Protein AF-A0A7C5P1C6-F1 (afdb_monomer)

Nearest PDB structures (foldseek):
  2nsm-assembly1_A  TM=8.535E-01  e=5.709E-07  Homo sapiens
  8r51-assembly1_A  TM=4.792E-01  e=1.692E-05  Mus musculus
  8fia-assembly1_A-2  TM=3.858E-01  e=2.296E-06  Drosophila melanogaster
  8r50-assembly1_A  TM=4.109E-01  e=9.236E-06  Mus musculus
  4iyk-assembly1_A  TM=4.436E-01  e=2.737E-04  Bacteroides uniformis ATCC 8492

Solvent-accessible surface area (backbone atoms only — not comparable to full-atom values): 12647 Å² total; per-residue (Å²): 108,40,83,37,82,93,72,78,40,79,42,84,71,86,58,70,78,64,49,51,61,53,51,52,51,42,51,51,52,27,53,50,51,33,42,78,71,70,49,87,76,53,74,67,56,53,50,51,42,35,35,67,43,12,76,21,41,95,63,54,47,96,90,54,42,32,45,62,66,36,48,52,42,49,41,68,73,30,30,37,40,35,37,38,31,21,35,60,82,83,61,48,53,36,55,66,23,42,35,29,51,70,90,47,80,45,57,18,39,91,70,3,39,36,77,46,79,44,78,75,67,44,78,45,49,35,39,38,40,38,93,66,35,50,65,48,76,48,77,47,80,47,53,85,91,47,74,42,80,43,78,49,61,30,47,60,53,42,100,49,57,48,79,49,71,38,56,80,84,58,87,63,47,36,37,42,36,41,40,66,30,105,82,52,85,75,56,69,47,80,48,75,43,59,47,96,87,66,46,84,39,37,76,47,75,39,62,61,58,53,49,76,41,67,67,46,32,82,84,72,46,112

Structure (mmCIF, N/CA/C/O backbone):
data_AF-A0A7C5P1C6-F1
#
_entry.id   AF-A0A7C5P1C6-F1
#
loop_
_atom_site.group_PDB
_atom_site.id
_atom_site.type_symbol
_atom_site.label_atom_id
_atom_site.label_alt_id
_atom_site.label_comp_id
_atom_site.label_asym_id
_atom_site.label_entity_id
_atom_site.label_seq_id
_atom_site.pdbx_PDB_ins_code
_atom_site.Cartn_x
_atom_site.Cartn_y
_atom_site.Cartn_z
_atom_site.occupancy
_atom_site.B_iso_or_equiv
_atom_site.auth_seq_id
_atom_site.auth_comp_id
_atom_site.auth_asym_id
_atom_site.auth_atom_id
_atom_site.pdbx_PDB_model_num
ATOM 1 N N . MET A 1 1 ? -20.985 -11.688 3.455 1.00 74.25 1 MET A N 1
ATOM 2 C CA . MET A 1 1 ? -21.637 -12.993 3.694 1.00 74.25 1 MET A CA 1
ATOM 3 C C . MET A 1 1 ? -23.032 -12.739 4.236 1.00 74.25 1 MET A C 1
ATOM 5 O O . MET A 1 1 ? -23.164 -11.880 5.099 1.00 74.25 1 MET A O 1
ATOM 9 N N . VAL A 1 2 ? -24.047 -13.432 3.725 1.00 80.19 2 VAL A N 1
ATOM 10 C CA . VAL A 1 2 ? -25.454 -13.295 4.144 1.00 80.19 2 VAL A CA 1
ATOM 11 C C . VAL A 1 2 ? -25.985 -14.661 4.526 1.00 80.19 2 VAL A C 1
ATOM 13 O O . VAL A 1 2 ? -25.750 -15.632 3.810 1.00 80.19 2 VAL A O 1
ATOM 16 N N . TRP A 1 3 ? -26.715 -14.731 5.632 1.00 82.69 3 TRP A N 1
ATOM 17 C CA . TRP A 1 3 ? -27.455 -15.931 5.987 1.00 82.69 3 TRP A CA 1
ATOM 18 C C . TRP A 1 3 ? -28.654 -16.126 5.056 1.00 82.69 3 TRP A C 1
ATOM 20 O O . TRP A 1 3 ? -29.495 -15.236 4.935 1.00 82.69 3 TRP A O 1
ATOM 30 N N . GLN A 1 4 ? -28.742 -17.290 4.418 1.00 85.81 4 GLN A N 1
ATOM 31 C CA . GLN A 1 4 ? -29.871 -17.699 3.592 1.00 85.81 4 GLN A CA 1
ATOM 32 C C . GLN A 1 4 ? -30.726 -18.691 4.396 1.00 85.81 4 GLN A C 1
ATOM 34 O O . GLN A 1 4 ? -30.424 -19.886 4.422 1.00 85.81 4 GLN A O 1
ATOM 39 N N . PRO A 1 5 ? -31.793 -18.225 5.074 1.00 81.00 5 PRO A N 1
ATOM 40 C CA . PRO A 1 5 ? -32.533 -19.048 6.032 1.00 81.00 5 PRO A CA 1
ATOM 41 C C . PRO A 1 5 ? -33.254 -20.230 5.380 1.00 81.00 5 PRO A C 1
ATOM 43 O O . PRO A 1 5 ? -33.407 -21.271 6.007 1.00 81.00 5 PRO A O 1
ATOM 46 N N . PHE A 1 6 ? -33.657 -20.098 4.115 1.00 87.00 6 PHE A N 1
ATOM 47 C CA . PHE A 1 6 ? -34.388 -21.141 3.390 1.00 87.00 6 PHE A CA 1
ATOM 48 C C . PHE A 1 6 ? -33.505 -22.305 2.928 1.00 87.00 6 PHE A C 1
ATOM 50 O O . PHE A 1 6 ? -34.009 -23.390 2.662 1.00 87.00 6 PHE A O 1
ATOM 57 N N . THR A 1 7 ? -32.195 -22.084 2.837 1.00 89.38 7 THR A N 1
ATOM 58 C CA . THR A 1 7 ? -31.206 -23.081 2.403 1.00 89.38 7 THR A CA 1
ATOM 59 C C . THR A 1 7 ? -30.208 -23.426 3.506 1.00 89.38 7 THR A C 1
ATOM 61 O O . THR A 1 7 ? -29.305 -24.227 3.280 1.00 89.38 7 THR A O 1
ATOM 64 N N . ASN A 1 8 ? -30.367 -22.838 4.699 1.00 90.12 8 ASN A N 1
ATOM 65 C CA . ASN A 1 8 ? -29.466 -22.985 5.840 1.00 90.12 8 ASN A CA 1
ATOM 66 C C . ASN A 1 8 ? -27.985 -22.781 5.449 1.00 90.12 8 ASN A C 1
ATOM 68 O O . ASN A 1 8 ? -27.099 -23.505 5.909 1.00 90.12 8 ASN A O 1
ATOM 72 N N . SER A 1 9 ? -27.725 -21.823 4.553 1.00 90.62 9 SER A N 1
ATOM 73 C CA . SER A 1 9 ? -26.417 -21.603 3.928 1.00 90.62 9 SER A CA 1
ATOM 74 C C . SER A 1 9 ? -25.943 -20.162 4.064 1.00 90.62 9 SER A C 1
ATOM 76 O O . SER A 1 9 ? -26.716 -19.231 4.291 1.00 90.62 9 SER A O 1
ATOM 78 N N . VAL A 1 10 ? -24.637 -19.972 3.904 1.00 89.44 10 VAL A N 1
ATOM 79 C CA . VAL A 1 10 ? -24.021 -18.649 3.835 1.00 89.44 10 VAL A CA 1
ATOM 80 C C . VAL A 1 10 ? -23.748 -18.313 2.373 1.00 89.44 10 VAL A C 1
ATOM 82 O O . VAL A 1 10 ? -23.027 -19.037 1.692 1.00 89.44 10 VAL A O 1
ATOM 85 N N . GLY A 1 11 ? -24.326 -17.212 1.898 1.00 84.75 11 GLY A N 1
ATOM 86 C CA . GLY A 1 11 ? -24.111 -16.685 0.553 1.00 84.75 11 GLY A CA 1
ATOM 87 C C . GLY A 1 11 ? -23.121 -15.520 0.524 1.00 84.75 11 GLY A C 1
ATOM 88 O O . GLY A 1 11 ? -22.905 -14.830 1.528 1.00 84.75 11 GLY A O 1
ATOM 89 N N . PHE A 1 12 ? -22.546 -15.259 -0.649 1.00 87.12 12 PHE A N 1
ATOM 90 C CA . PHE A 1 12 ? -21.802 -14.032 -0.928 1.00 87.12 12 PHE A CA 1
ATOM 91 C C . PHE A 1 12 ? -22.743 -12.975 -1.509 1.00 87.12 12 PHE A C 1
ATOM 93 O O . PHE A 1 12 ? -23.642 -13.289 -2.280 1.00 87.12 12 PHE A O 1
ATOM 100 N N . SER A 1 13 ? -22.550 -11.730 -1.087 1.00 85.50 13 SER A N 1
ATOM 101 C CA . SER A 1 13 ? -23.293 -10.561 -1.553 1.00 85.50 13 SER A CA 1
ATOM 102 C C . SER A 1 13 ? -22.397 -9.343 -1.381 1.00 85.50 13 SER A C 1
ATOM 104 O O . SER A 1 13 ? -21.530 -9.330 -0.498 1.00 85.50 13 SER A O 1
ATOM 106 N N . ASP A 1 14 ? -22.634 -8.336 -2.202 1.00 85.88 14 ASP A N 1
ATOM 107 C CA . ASP A 1 14 ? -21.928 -7.064 -2.240 1.00 85.88 14 ASP A CA 1
ATOM 108 C C . ASP A 1 14 ? -22.894 -5.885 -2.016 1.00 85.88 14 ASP A C 1
ATOM 110 O O . ASP A 1 14 ? -24.112 -6.021 -2.127 1.00 85.88 14 ASP A O 1
ATOM 114 N N . GLY A 1 15 ? -22.351 -4.740 -1.595 1.00 85.81 15 GLY A N 1
ATOM 115 C CA . GLY A 1 15 ? -23.112 -3.521 -1.302 1.00 85.81 15 GLY A CA 1
ATOM 116 C C . GLY A 1 15 ? -22.593 -2.758 -0.080 1.00 85.81 15 GLY A C 1
ATOM 117 O O . GLY A 1 15 ? -21.973 -3.325 0.820 1.00 85.81 15 GLY A O 1
ATOM 118 N N . THR A 1 16 ? -22.880 -1.457 -0.007 1.00 85.56 16 THR A N 1
ATOM 119 C CA . THR A 1 16 ? -22.446 -0.581 1.103 1.00 85.56 16 THR A CA 1
ATOM 120 C C . THR A 1 16 ? -23.041 -0.990 2.455 1.00 85.56 16 THR A C 1
ATOM 122 O O . THR A 1 16 ? -22.416 -0.790 3.500 1.00 85.56 16 THR A O 1
ATOM 125 N N . SER A 1 17 ? -24.199 -1.658 2.448 1.00 89.75 17 SER A N 1
ATOM 126 C CA . SER A 1 17 ? -24.812 -2.280 3.627 1.00 89.75 17 SER A CA 1
ATOM 127 C C . SER A 1 17 ? -23.939 -3.362 4.270 1.00 89.75 17 SER A C 1
ATOM 129 O O . SER A 1 17 ? -24.111 -3.625 5.455 1.00 89.75 17 SER A O 1
ATOM 131 N N . PHE A 1 18 ? -22.986 -3.955 3.539 1.00 88.75 18 PHE A N 1
ATOM 132 C CA . PHE A 1 18 ? -21.996 -4.888 4.094 1.00 88.75 18 PHE A CA 1
ATOM 133 C C . PHE A 1 18 ? -20.782 -4.177 4.686 1.00 88.75 18 PHE A C 1
ATOM 135 O O . PHE A 1 18 ? -20.171 -4.691 5.620 1.00 88.75 18 PHE A O 1
ATOM 142 N N . SER A 1 19 ? -20.449 -2.983 4.195 1.00 91.25 19 SER A N 1
ATOM 143 C CA . SER A 1 19 ? -19.371 -2.160 4.751 1.00 91.25 19 SER A CA 1
ATOM 144 C C . SER A 1 19 ? -19.766 -1.538 6.092 1.00 91.25 19 SER A C 1
ATOM 146 O O . SER A 1 19 ? -18.952 -1.508 7.011 1.00 91.25 19 SER A O 1
ATOM 148 N N . CYS A 1 20 ? -21.019 -1.090 6.235 1.00 91.94 20 CYS A N 1
ATOM 149 C CA . CYS A 1 20 ? -21.530 -0.472 7.465 1.00 91.94 20 CYS A CA 1
ATOM 150 C C . CYS A 1 20 ? -21.284 -1.310 8.745 1.00 91.94 20 CYS A C 1
ATOM 152 O O . CYS A 1 20 ? -20.625 -0.804 9.657 1.00 91.94 20 CYS A O 1
ATOM 154 N N . PRO A 1 21 ? -21.711 -2.588 8.840 1.00 93.62 21 PRO A N 1
ATOM 155 C CA . PRO A 1 21 ? -21.487 -3.397 10.038 1.00 93.62 21 PRO A CA 1
ATOM 156 C C . PRO A 1 21 ? -20.003 -3.689 10.295 1.00 93.62 21 PRO A C 1
ATOM 158 O O . PRO A 1 21 ? -19.602 -3.784 11.451 1.00 93.62 21 PRO A O 1
ATOM 161 N N . ILE A 1 22 ? -19.168 -3.776 9.251 1.00 93.25 22 ILE A N 1
ATOM 162 C CA . ILE A 1 22 ? -17.713 -3.954 9.399 1.00 93.25 22 ILE A CA 1
ATOM 163 C C . ILE A 1 22 ? -17.090 -2.717 10.058 1.00 93.25 22 ILE A C 1
ATOM 165 O O . ILE A 1 22 ? -16.291 -2.841 10.989 1.00 93.25 22 ILE A O 1
ATOM 169 N N . VAL A 1 23 ? -17.474 -1.519 9.612 1.00 95.00 23 VAL A N 1
ATOM 170 C CA . VAL A 1 23 ? -16.998 -0.259 10.198 1.00 95.00 23 VAL A CA 1
ATOM 171 C C . VAL A 1 23 ? -17.524 -0.087 11.625 1.00 95.00 23 VAL A C 1
ATOM 173 O O . VAL A 1 23 ? -16.752 0.285 12.506 1.00 95.00 23 VAL A O 1
ATOM 176 N N . ALA A 1 24 ? -18.792 -0.421 11.889 1.00 95.25 24 ALA A N 1
ATOM 177 C CA . ALA A 1 24 ? -19.366 -0.367 13.236 1.00 95.25 24 ALA A CA 1
ATOM 178 C C . ALA A 1 24 ? -18.653 -1.321 14.211 1.00 95.25 24 ALA A C 1
ATOM 180 O O . ALA A 1 24 ? -18.292 -0.917 15.317 1.00 95.25 24 ALA A O 1
ATOM 181 N N . ALA A 1 25 ? -18.383 -2.561 13.789 1.00 95.81 25 ALA A N 1
ATOM 182 C CA . ALA A 1 25 ? -17.619 -3.523 14.582 1.00 95.81 25 ALA A CA 1
ATOM 183 C C . ALA A 1 25 ? -16.177 -3.046 14.815 1.00 95.81 25 ALA A C 1
ATOM 185 O O . ALA A 1 25 ? -15.663 -3.136 15.927 1.00 95.81 25 ALA A O 1
ATOM 186 N N . THR A 1 26 ? -15.545 -2.466 13.791 1.00 96.31 26 THR A N 1
ATOM 187 C CA . THR A 1 26 ? -14.207 -1.868 13.905 1.00 96.31 26 THR A CA 1
ATOM 188 C C . THR A 1 26 ? -14.186 -0.744 14.943 1.00 96.31 26 THR A C 1
ATOM 190 O O . THR A 1 26 ? -13.315 -0.730 15.810 1.00 96.31 26 THR A O 1
ATOM 193 N N . ALA A 1 27 ? -15.167 0.161 14.906 1.00 97.00 27 ALA A N 1
ATOM 194 C CA . ALA A 1 27 ? -15.300 1.247 15.874 1.00 97.00 27 ALA A CA 1
ATOM 195 C C . ALA A 1 27 ? -15.502 0.722 17.305 1.00 97.00 27 ALA A C 1
ATOM 197 O O . ALA A 1 27 ? -14.882 1.231 18.238 1.00 97.00 27 ALA A O 1
ATOM 198 N N . ALA A 1 28 ? -16.318 -0.324 17.479 1.00 96.31 28 ALA A N 1
ATOM 199 C CA . ALA A 1 28 ? -16.532 -0.957 18.779 1.00 96.31 28 ALA A CA 1
ATOM 200 C C . ALA A 1 28 ? -15.238 -1.565 19.350 1.00 96.31 28 ALA A C 1
ATOM 202 O O . ALA A 1 28 ? -14.943 -1.358 20.526 1.00 96.31 28 ALA A O 1
ATOM 203 N N . LEU A 1 29 ? -14.437 -2.244 18.519 1.00 96.38 29 LEU A N 1
ATOM 204 C CA . LEU A 1 29 ? -13.146 -2.811 18.928 1.00 96.38 29 LEU A CA 1
ATOM 205 C C . LEU A 1 29 ? -12.129 -1.729 19.307 1.00 96.38 29 LEU A C 1
ATOM 207 O O . LEU A 1 29 ? -11.431 -1.865 20.311 1.00 96.38 29 LEU A O 1
ATOM 211 N N . VAL A 1 30 ? -12.060 -0.636 18.540 1.00 97.31 30 VAL A N 1
ATOM 212 C CA . VAL A 1 30 ? -11.193 0.506 18.874 1.00 97.31 30 VAL A CA 1
ATOM 213 C C . VAL A 1 30 ? -11.624 1.126 20.201 1.00 97.31 30 VAL A C 1
ATOM 215 O O . VAL A 1 30 ? -10.789 1.341 21.075 1.00 97.31 30 VAL A O 1
ATOM 218 N N . LEU A 1 31 ? -12.925 1.358 20.389 1.00 96.81 31 LEU A N 1
ATOM 219 C CA . LEU A 1 31 ? -13.461 1.913 21.629 1.00 96.81 31 LEU A CA 1
ATOM 220 C C . LEU A 1 31 ? -13.170 1.012 22.836 1.00 96.81 31 LEU A C 1
ATOM 222 O O . LEU A 1 31 ? -12.811 1.519 23.897 1.00 96.81 31 LEU A O 1
ATOM 226 N N . GLN A 1 32 ? -13.301 -0.307 22.680 1.00 96.19 32 GLN A N 1
ATOM 227 C CA . GLN A 1 32 ? -12.939 -1.267 23.721 1.00 96.19 32 GLN A CA 1
ATOM 228 C C . GLN A 1 32 ? -11.450 -1.162 24.071 1.00 96.19 32 GLN A C 1
ATOM 230 O O . GLN A 1 32 ? -11.117 -0.959 25.234 1.00 96.19 32 GLN A O 1
ATOM 235 N N . ALA A 1 33 ? -10.563 -1.194 23.075 1.00 96.62 33 ALA A N 1
ATOM 236 C CA . ALA A 1 33 ? -9.121 -1.103 23.302 1.00 96.62 33 ALA A CA 1
ATOM 237 C C . ALA A 1 33 ? -8.694 0.219 23.970 1.00 96.62 33 ALA A C 1
ATOM 239 O O . ALA A 1 33 ? -7.760 0.239 24.7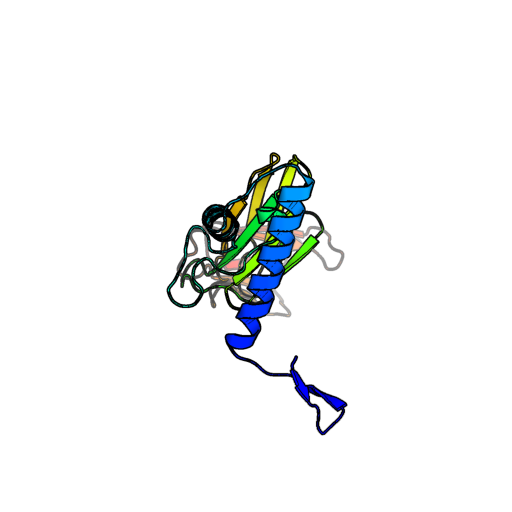71 1.00 96.62 33 ALA A O 1
ATOM 240 N N . LEU A 1 34 ? -9.367 1.330 23.658 1.00 96.00 34 LEU A N 1
ATOM 241 C CA . LEU A 1 34 ? -9.128 2.621 24.311 1.00 96.00 34 LEU A CA 1
ATOM 242 C C . LEU A 1 34 ? -9.586 2.612 25.775 1.00 96.00 34 LEU A C 1
ATOM 244 O O . LEU A 1 34 ? -8.866 3.109 26.643 1.00 96.00 34 LEU A O 1
ATOM 248 N N . ARG A 1 35 ? -10.740 2.005 26.068 1.00 95.25 35 ARG A N 1
ATOM 249 C CA . ARG A 1 35 ? -11.245 1.852 27.442 1.00 95.25 35 ARG A CA 1
ATOM 250 C C . ARG A 1 35 ? -10.348 0.960 28.290 1.00 95.25 35 ARG A C 1
ATOM 252 O O . ARG A 1 35 ? -10.074 1.316 29.431 1.00 95.25 35 ARG A O 1
ATOM 259 N N . ASP A 1 36 ? -9.829 -0.125 27.720 1.00 95.44 36 ASP A N 1
ATOM 260 C CA . ASP A 1 36 ? -8.876 -1.016 28.399 1.00 95.44 36 ASP A CA 1
ATOM 261 C C . ASP A 1 36 ? -7.569 -0.285 28.764 1.00 95.44 36 ASP A C 1
ATOM 263 O O . ASP A 1 36 ? -6.905 -0.626 29.740 1.00 95.44 36 ASP A O 1
ATOM 267 N N . LYS A 1 37 ? -7.223 0.775 28.020 1.00 94.38 37 LYS A N 1
ATOM 268 C CA . LYS A 1 37 ? -6.105 1.688 28.313 1.00 94.38 37 LYS A CA 1
ATOM 269 C C . LYS A 1 37 ? -6.472 2.843 29.259 1.00 94.38 37 LYS A C 1
ATOM 271 O O . LYS A 1 37 ? -5.620 3.681 29.541 1.00 94.38 37 LYS A O 1
ATOM 276 N N . GLY A 1 38 ? -7.713 2.907 29.742 1.00 95.00 38 GLY A N 1
ATOM 277 C CA . GLY A 1 38 ? -8.198 3.934 30.670 1.00 95.00 38 GLY A CA 1
ATOM 278 C C . GLY A 1 38 ? -8.703 5.226 30.019 1.00 95.00 38 GLY A C 1
ATOM 279 O O . GLY A 1 38 ? -8.985 6.188 30.732 1.00 95.00 38 GLY A O 1
ATOM 280 N N . PHE A 1 39 ? -8.842 5.282 28.690 1.00 93.75 39 PHE A N 1
ATOM 281 C CA . PHE A 1 39 ? -9.386 6.461 28.012 1.00 93.75 39 PHE A CA 1
ATOM 282 C C . PHE A 1 39 ? -10.919 6.475 28.046 1.00 93.75 39 PHE A C 1
ATOM 284 O O . PHE A 1 39 ? -11.582 5.466 27.800 1.00 93.75 39 PHE A O 1
ATOM 291 N N . THR A 1 40 ? -11.493 7.656 28.288 1.00 92.62 40 THR A N 1
ATOM 292 C CA . THR A 1 40 ? -12.911 7.931 28.023 1.00 92.62 40 THR A CA 1
ATOM 293 C C . THR A 1 40 ? -13.003 8.655 26.689 1.00 92.62 40 THR A C 1
ATOM 295 O O . THR A 1 40 ? -12.518 9.773 26.576 1.00 92.62 40 THR A O 1
ATOM 298 N N . THR A 1 41 ? -13.586 8.007 25.681 1.00 91.44 41 THR A N 1
ATOM 299 C CA . THR A 1 41 ? -13.662 8.536 24.311 1.00 91.44 41 THR A CA 1
ATOM 300 C C . THR A 1 41 ? -15.110 8.817 23.938 1.00 91.44 41 THR A C 1
ATOM 302 O O . THR A 1 41 ? -15.965 7.926 24.007 1.00 91.44 41 THR A O 1
ATOM 305 N N . HIS A 1 42 ? -15.391 10.049 23.526 1.00 92.31 42 HIS A N 1
ATOM 306 C CA . HIS A 1 42 ? -16.695 10.435 23.001 1.00 92.31 42 HIS A CA 1
ATOM 307 C C . HIS A 1 42 ? -16.863 9.975 21.545 1.00 92.31 42 HIS A C 1
ATOM 309 O O . HIS A 1 42 ? -15.896 9.778 20.813 1.00 92.31 42 HIS A O 1
ATOM 315 N N . GLY A 1 43 ? -18.110 9.814 21.089 1.00 91.88 43 GLY A N 1
ATOM 316 C CA . GLY A 1 43 ? -18.388 9.279 19.748 1.00 91.88 43 GLY A CA 1
ATOM 317 C C . GLY A 1 43 ? -17.748 10.083 18.608 1.00 91.88 43 GLY A C 1
ATOM 318 O O . GLY A 1 43 ? -17.279 9.502 17.636 1.00 91.88 43 GLY A O 1
ATOM 319 N N . TRP A 1 44 ? -17.673 11.408 18.741 1.00 93.06 44 TRP A N 1
ATOM 320 C CA . TRP A 1 44 ? -17.035 12.271 17.745 1.00 93.06 44 TRP A CA 1
ATOM 321 C C . TRP A 1 44 ? -15.505 12.112 17.725 1.00 93.06 44 TRP A C 1
ATOM 323 O O . TRP A 1 44 ? -14.918 12.068 16.648 1.00 93.06 44 TRP A O 1
ATOM 333 N N . GLU A 1 45 ? -14.867 11.940 18.888 1.00 95.56 45 GLU A N 1
ATOM 334 C CA . GLU A 1 45 ? -13.420 11.696 18.991 1.00 95.56 45 GLU A CA 1
ATOM 335 C C . GLU A 1 45 ? -13.050 10.369 18.338 1.00 95.56 45 GLU A C 1
ATOM 337 O O . GLU A 1 45 ? -12.068 10.290 17.606 1.00 95.56 45 GLU A O 1
ATOM 342 N N . LEU A 1 46 ? -13.874 9.338 18.547 1.00 96.12 46 LEU A N 1
ATOM 343 C CA . LEU A 1 46 ? -13.693 8.037 17.911 1.00 96.12 46 LEU A CA 1
ATOM 344 C C . LEU A 1 46 ? -13.751 8.145 16.380 1.00 96.12 46 LEU A C 1
ATOM 346 O O . LEU A 1 46 ? -12.941 7.527 15.688 1.00 96.12 46 LEU A O 1
ATOM 350 N N . ILE A 1 47 ? -14.678 8.946 15.849 1.00 95.62 47 ILE A N 1
ATOM 351 C CA . ILE A 1 47 ? -14.798 9.181 14.405 1.00 95.62 47 ILE A CA 1
ATOM 352 C C . ILE A 1 47 ? -13.546 9.884 13.866 1.00 95.62 47 ILE A C 1
ATOM 354 O O . ILE A 1 47 ? -12.980 9.430 12.872 1.00 95.62 47 ILE A O 1
ATOM 358 N N . GLU A 1 48 ? -13.090 10.961 14.507 1.00 95.94 48 GLU A N 1
ATOM 359 C CA . GLU A 1 48 ? -11.900 11.702 14.062 1.00 95.94 48 GLU A CA 1
ATOM 360 C C . GLU A 1 48 ? -10.615 10.873 14.185 1.00 95.94 48 GLU A C 1
ATOM 362 O O . GLU A 1 48 ? -9.757 10.891 13.298 1.00 95.94 48 GLU A O 1
ATOM 367 N N . LEU A 1 49 ? -10.509 10.052 15.227 1.00 95.50 49 LEU A N 1
ATOM 368 C CA . LEU A 1 49 ? -9.422 9.094 15.390 1.00 95.50 49 LEU A CA 1
ATOM 369 C C . LEU A 1 49 ? -9.411 8.051 14.265 1.00 95.50 49 LEU A C 1
ATOM 371 O O . LEU A 1 49 ? -8.370 7.778 13.667 1.00 95.50 49 LEU A O 1
ATOM 375 N N . MET A 1 50 ? -10.571 7.491 13.922 1.00 96.38 50 MET A N 1
ATOM 376 C CA . MET A 1 50 ? -10.670 6.541 12.813 1.00 96.38 50 MET A CA 1
ATOM 377 C C . MET A 1 50 ? -10.345 7.182 11.460 1.00 96.38 50 MET A C 1
ATOM 379 O O . MET A 1 50 ? -9.685 6.549 10.639 1.00 96.38 50 MET A O 1
ATOM 383 N N . LYS A 1 51 ? -10.768 8.430 11.227 1.00 96.81 51 LYS A N 1
ATOM 384 C CA . LYS A 1 51 ? -10.456 9.173 9.995 1.00 96.81 51 LYS A CA 1
ATOM 385 C C . LYS A 1 51 ? -8.969 9.493 9.880 1.00 96.81 51 LYS A C 1
ATOM 387 O O . LYS A 1 51 ? -8.368 9.219 8.847 1.00 96.81 51 LYS A O 1
ATOM 392 N N . SER A 1 52 ? -8.371 10.041 10.938 1.00 95.25 52 SER A N 1
ATOM 393 C CA . SER A 1 52 ? -6.959 10.460 10.954 1.00 95.25 52 SER A CA 1
ATOM 394 C C . SER A 1 52 ? -5.979 9.294 10.797 1.00 95.25 52 SER A C 1
ATOM 396 O O . SER A 1 52 ? -4.859 9.477 10.308 1.00 95.25 52 SER A O 1
ATOM 398 N N . THR A 1 53 ? -6.405 8.083 11.160 1.00 96.12 53 THR A N 1
ATOM 399 C CA . THR A 1 53 ? -5.608 6.856 11.042 1.00 96.12 53 THR A CA 1
ATOM 400 C C . THR A 1 53 ? -5.949 6.009 9.822 1.00 96.12 53 THR A C 1
ATOM 402 O O . THR A 1 53 ? -5.245 5.034 9.566 1.00 96.12 53 THR A O 1
ATOM 405 N N . ALA A 1 54 ? -6.965 6.365 9.036 1.00 95.50 54 ALA A N 1
ATOM 406 C CA . ALA A 1 54 ? -7.295 5.655 7.806 1.00 95.50 54 ALA A CA 1
ATOM 407 C C . ALA A 1 54 ? -6.218 5.846 6.717 1.00 95.50 54 ALA A C 1
ATOM 409 O O . ALA A 1 54 ? -5.394 6.771 6.755 1.00 95.50 54 ALA A O 1
ATOM 410 N N . ASP A 1 55 ? -6.208 4.950 5.729 1.00 92.38 55 ASP A N 1
ATOM 411 C CA . ASP A 1 55 ? -5.179 4.930 4.679 1.00 92.38 55 ASP A CA 1
ATOM 412 C C . ASP A 1 55 ? -5.272 6.088 3.670 1.00 92.38 55 ASP A C 1
ATOM 414 O O . ASP A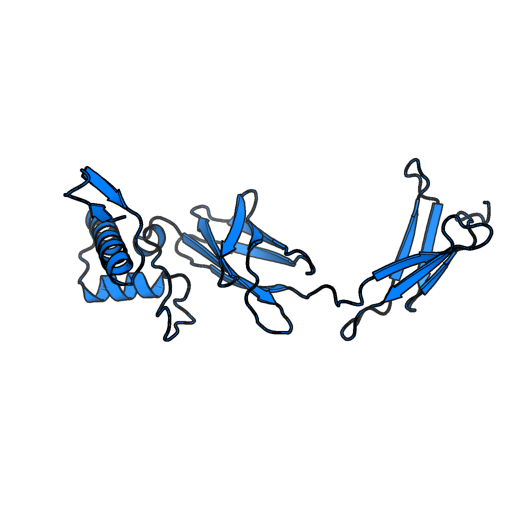 1 55 ? -4.287 6.363 2.979 1.00 92.38 55 ASP A O 1
ATOM 418 N N . MET A 1 56 ? -6.394 6.815 3.611 1.00 93.31 56 MET A N 1
ATOM 419 C CA . MET A 1 56 ? -6.565 8.032 2.801 1.00 93.31 56 MET A CA 1
ATOM 420 C C . MET A 1 56 ? -6.773 9.295 3.646 1.00 93.31 56 MET A C 1
ATOM 422 O O . MET A 1 56 ? -7.300 10.279 3.135 1.00 93.31 56 MET A O 1
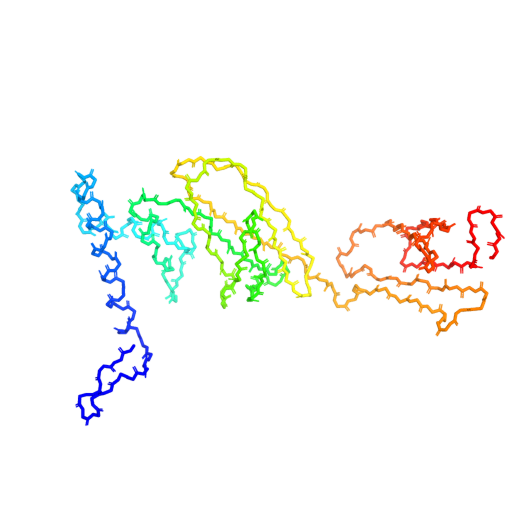ATOM 426 N N . ALA A 1 57 ? -6.341 9.302 4.913 1.00 93.31 57 ALA A N 1
ATOM 427 C CA . ALA A 1 57 ? -6.566 10.430 5.824 1.00 93.31 57 ALA A CA 1
ATOM 428 C C . ALA A 1 57 ? -6.147 11.800 5.248 1.00 93.31 57 ALA A C 1
ATOM 430 O O . ALA A 1 57 ? -6.884 12.772 5.384 1.00 93.31 57 ALA A O 1
ATOM 431 N N . ASP A 1 58 ? -5.002 11.850 4.560 1.00 90.62 58 ASP A N 1
ATOM 432 C CA . ASP A 1 58 ? -4.422 13.086 4.008 1.00 90.62 58 ASP A CA 1
ATOM 433 C C . ASP A 1 58 ? -4.900 13.385 2.575 1.00 90.62 58 ASP A C 1
ATOM 435 O O . ASP A 1 58 ? -4.511 14.379 1.963 1.00 90.62 58 ASP A O 1
ATOM 439 N N . SER A 1 59 ? -5.695 12.497 1.977 1.00 91.25 59 SER A N 1
ATOM 440 C CA . SER A 1 59 ? -6.213 12.660 0.613 1.00 91.25 59 SER A CA 1
ATOM 441 C C . SER A 1 59 ? -7.586 11.998 0.472 1.00 91.25 59 SER A C 1
ATOM 443 O O . SER A 1 59 ? -7.728 11.052 -0.314 1.00 91.25 59 SER A O 1
ATOM 445 N N . PRO A 1 60 ? -8.585 12.443 1.257 1.00 94.19 60 PRO A N 1
ATOM 446 C CA . PRO A 1 60 ? -9.922 11.893 1.174 1.00 94.19 60 PRO A CA 1
ATOM 447 C C . PRO A 1 60 ? -10.574 12.247 -0.165 1.00 94.19 60 PRO A C 1
ATOM 449 O O . PRO A 1 60 ? -10.237 13.255 -0.789 1.00 94.19 60 PRO A O 1
ATOM 452 N N . ASN A 1 61 ? -11.523 11.429 -0.611 1.00 92.81 61 ASN A N 1
ATOM 453 C CA . ASN A 1 61 ? -12.280 11.694 -1.833 1.00 92.81 61 ASN A CA 1
ATOM 454 C C . ASN A 1 61 ? -13.766 11.338 -1.682 1.00 92.81 61 ASN A C 1
ATOM 456 O O . ASN A 1 61 ? -14.184 10.768 -0.676 1.00 92.81 61 ASN A O 1
ATOM 460 N N . ASN A 1 62 ? -14.570 11.683 -2.689 1.00 94.69 62 ASN A N 1
ATOM 461 C CA . ASN A 1 62 ? -16.021 11.479 -2.648 1.00 94.69 62 ASN A CA 1
ATOM 462 C C . ASN A 1 62 ? -16.437 10.005 -2.773 1.00 94.69 62 ASN A C 1
ATOM 464 O O . ASN A 1 62 ? -17.548 9.660 -2.384 1.00 94.69 62 ASN A O 1
ATOM 468 N N . ASP A 1 63 ? -15.551 9.143 -3.275 1.00 91.00 63 ASP A N 1
ATOM 469 C CA . ASP A 1 63 ? -15.853 7.727 -3.502 1.00 91.00 63 ASP A CA 1
ATOM 470 C C . ASP A 1 63 ? -15.612 6.877 -2.245 1.00 91.00 63 ASP A C 1
ATOM 472 O O . ASP A 1 63 ? -16.325 5.908 -1.988 1.00 91.00 63 ASP A O 1
ATOM 476 N N . TYR A 1 64 ? -14.596 7.233 -1.452 1.00 91.25 64 TYR A N 1
ATOM 477 C CA . TYR A 1 64 ? -14.093 6.412 -0.346 1.00 91.25 64 TYR A CA 1
ATOM 478 C C . TYR A 1 64 ? -13.907 7.173 0.967 1.00 91.25 64 TYR A C 1
ATOM 480 O O . TYR A 1 64 ? -13.476 6.580 1.959 1.00 91.25 64 TYR A O 1
ATOM 488 N N . GLY A 1 65 ? -14.214 8.471 1.001 1.00 94.69 65 GLY A N 1
ATOM 489 C CA . GLY A 1 65 ? -13.969 9.316 2.163 1.00 94.69 65 GLY A CA 1
ATOM 490 C C . GLY A 1 65 ? -12.496 9.266 2.557 1.00 94.69 65 GLY A C 1
ATOM 491 O O . GLY A 1 65 ? -11.620 9.426 1.713 1.00 94.69 65 GLY A O 1
ATOM 492 N N . TRP A 1 66 ? -12.225 8.983 3.831 1.00 95.31 66 TRP A N 1
ATOM 493 C CA . TRP A 1 66 ? -10.873 8.848 4.390 1.00 95.31 66 TRP A CA 1
ATOM 494 C C . TRP A 1 66 ? -10.227 7.479 4.132 1.00 95.31 66 TRP A C 1
ATOM 496 O O . TRP A 1 66 ? -9.113 7.235 4.593 1.00 95.31 66 TRP A O 1
ATOM 506 N N . GLY A 1 67 ? -10.878 6.599 3.367 1.00 93.75 67 GLY A N 1
ATOM 507 C CA . GLY A 1 67 ? -10.368 5.273 3.037 1.00 93.75 67 GLY A CA 1
ATOM 508 C C . GLY A 1 67 ? -10.747 4.211 4.066 1.00 93.75 67 GLY A C 1
ATOM 509 O O . GLY A 1 67 ? -11.754 4.327 4.765 1.00 93.75 67 GLY A O 1
ATOM 510 N N . VAL A 1 68 ? -9.959 3.138 4.138 1.00 93.31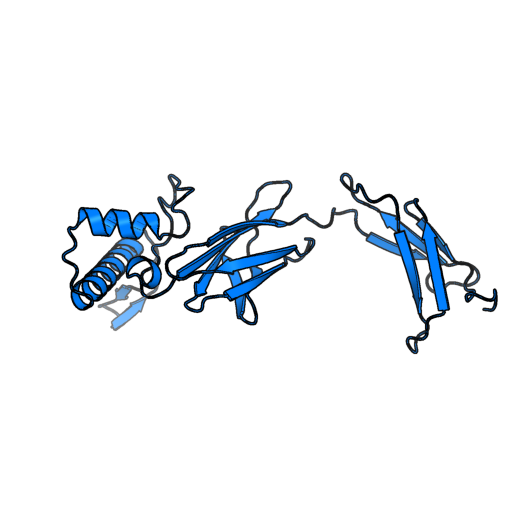 68 VAL A N 1
ATOM 511 C CA . VAL A 1 68 ? -10.224 2.003 5.030 1.00 93.31 68 VAL A CA 1
ATOM 512 C C . VAL A 1 68 ? -9.701 2.321 6.435 1.00 93.31 68 VAL A C 1
ATOM 514 O O . VAL A 1 68 ? -8.491 2.531 6.593 1.00 93.31 68 VAL A O 1
ATOM 517 N N . PRO A 1 69 ? -10.559 2.311 7.475 1.00 94.44 69 PRO A N 1
ATOM 518 C CA . PRO A 1 69 ? -10.119 2.478 8.855 1.00 94.44 69 PRO A CA 1
ATOM 519 C C . PRO A 1 69 ? -9.145 1.374 9.272 1.00 94.44 69 PRO A C 1
ATOM 521 O O . PRO A 1 69 ? -9.345 0.199 8.956 1.00 94.44 69 PRO A O 1
ATOM 524 N N . LYS A 1 70 ? -8.101 1.737 10.019 1.00 94.62 70 LYS A N 1
ATOM 525 C CA . LYS A 1 70 ? -7.069 0.796 10.474 1.00 94.62 70 LYS A CA 1
ATOM 526 C C . LYS A 1 70 ? -7.119 0.664 11.993 1.00 94.62 70 LYS A C 1
ATOM 528 O O . LYS A 1 70 ? -6.464 1.408 12.717 1.00 94.62 70 LYS A O 1
ATOM 533 N N . ALA A 1 71 ? -7.914 -0.293 12.473 1.00 95.25 71 ALA A N 1
ATOM 534 C CA . ALA A 1 71 ? -8.219 -0.468 13.897 1.00 95.25 71 ALA A CA 1
ATOM 535 C C . ALA A 1 71 ? -6.984 -0.511 14.823 1.00 95.25 71 ALA A C 1
ATOM 537 O O . ALA A 1 71 ? -6.990 0.201 15.825 1.00 95.25 71 ALA A O 1
ATOM 538 N N . PRO A 1 72 ? -5.906 -1.267 14.509 1.00 95.00 72 PRO A N 1
ATOM 539 C CA . PRO A 1 72 ? -4.730 -1.329 15.383 1.00 95.00 72 PRO A CA 1
ATOM 540 C C . PRO A 1 72 ? -4.016 0.018 15.533 1.00 95.00 72 PRO A C 1
ATOM 542 O O . PRO A 1 72 ? -3.452 0.299 16.589 1.00 95.00 72 PRO A O 1
ATOM 545 N N . VAL A 1 73 ? -4.075 0.850 14.490 1.00 96.62 73 VAL A N 1
ATOM 546 C CA . VAL A 1 73 ? -3.469 2.185 14.456 1.00 96.62 73 VAL A CA 1
ATOM 547 C C . VAL A 1 73 ? -4.338 3.180 15.208 1.00 96.62 73 VAL A C 1
ATOM 549 O O . VAL A 1 73 ? -3.844 3.883 16.083 1.00 96.62 73 VAL A O 1
ATOM 552 N N . ALA A 1 74 ? -5.649 3.171 14.951 1.00 95.81 74 ALA A N 1
ATOM 553 C CA . ALA A 1 74 ? -6.623 3.969 15.698 1.00 95.81 74 ALA A CA 1
ATOM 554 C C . ALA A 1 74 ? -6.557 3.680 17.205 1.00 95.81 74 ALA A C 1
ATOM 556 O O . ALA A 1 74 ? -6.536 4.595 18.017 1.00 95.81 74 ALA A O 1
ATOM 557 N N . ALA A 1 75 ? -6.450 2.409 17.591 1.00 95.12 75 ALA A N 1
ATOM 558 C CA . ALA A 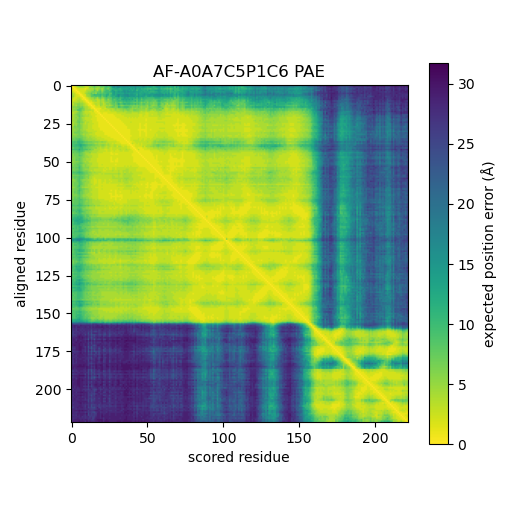1 75 ? -6.322 2.010 18.988 1.00 95.12 75 ALA A CA 1
ATOM 559 C C . ALA A 1 75 ? -4.947 2.346 19.603 1.00 95.12 75 ALA A C 1
ATOM 561 O O . ALA A 1 75 ? -4.746 2.095 20.792 1.00 95.12 75 ALA A O 1
ATOM 562 N N . GLY A 1 76 ? -3.977 2.851 18.828 1.00 93.06 76 GLY A N 1
ATOM 563 C CA . GLY A 1 76 ? -2.605 3.113 19.280 1.00 93.06 76 GLY A CA 1
ATOM 564 C C . GLY A 1 76 ? -1.878 1.850 19.749 1.00 93.06 76 GLY A C 1
ATOM 565 O O . GLY A 1 76 ? -1.141 1.883 20.737 1.00 93.06 76 GLY A O 1
ATOM 566 N N . ILE A 1 77 ? -2.196 0.699 19.151 1.00 94.25 77 ILE A N 1
ATOM 567 C CA . ILE A 1 77 ? -1.535 -0.590 19.415 1.00 94.25 77 ILE A CA 1
ATOM 568 C C . ILE A 1 77 ? -0.340 -0.748 18.475 1.00 94.25 77 ILE A C 1
ATOM 570 O O . ILE A 1 77 ? 0.729 -1.160 18.917 1.00 94.25 77 ILE A O 1
ATOM 574 N N . LEU A 1 78 ? -0.531 -0.398 17.202 1.00 95.56 78 LEU A N 1
ATOM 575 C CA . LEU A 1 78 ? 0.489 -0.450 16.159 1.00 95.56 78 LEU A CA 1
ATOM 576 C C . LEU A 1 78 ? 0.606 0.911 15.483 1.00 95.56 78 LEU A C 1
ATOM 578 O O . LEU A 1 78 ? -0.353 1.675 15.430 1.00 95.56 78 LEU A O 1
ATOM 582 N N . ASP A 1 79 ? 1.765 1.160 14.903 1.00 96.06 79 ASP A N 1
ATOM 583 C CA . ASP A 1 79 ? 1.969 2.211 13.922 1.00 96.06 79 ASP A CA 1
ATOM 584 C C . ASP A 1 79 ? 1.795 1.635 12.507 1.00 96.06 79 ASP A C 1
ATOM 586 O O . ASP A 1 79 ? 1.570 0.432 12.313 1.00 96.06 79 ASP A O 1
ATOM 590 N N . ALA A 1 80 ? 1.868 2.490 11.486 1.00 96.00 80 ALA A N 1
ATOM 591 C CA . ALA A 1 80 ? 1.679 2.049 10.109 1.00 96.00 80 ALA A CA 1
ATOM 592 C C . ALA A 1 80 ? 2.520 2.819 9.096 1.00 96.00 80 ALA A C 1
ATOM 594 O O . ALA A 1 80 ? 2.761 4.020 9.225 1.00 96.00 80 ALA A O 1
ATOM 595 N N . ILE A 1 81 ? 2.889 2.103 8.037 1.00 96.81 81 ILE A N 1
ATOM 596 C CA . ILE A 1 81 ? 3.419 2.647 6.794 1.00 96.81 81 ILE A CA 1
ATOM 597 C C . ILE A 1 81 ? 2.345 2.448 5.721 1.00 96.81 81 ILE A C 1
ATOM 599 O O . ILE A 1 81 ? 2.054 1.321 5.311 1.00 96.81 81 ILE A O 1
ATOM 603 N N . TYR A 1 82 ? 1.752 3.551 5.275 1.00 96.75 82 TYR A N 1
ATOM 604 C CA . TYR A 1 82 ? 0.831 3.598 4.147 1.00 96.75 82 TYR A CA 1
ATOM 605 C C . TYR A 1 82 ? 1.604 3.942 2.884 1.00 96.75 82 TYR A C 1
ATOM 607 O O . TYR A 1 82 ? 2.246 4.990 2.802 1.00 96.75 82 TYR A O 1
ATOM 615 N N . ILE A 1 83 ? 1.544 3.052 1.901 1.00 96.88 83 ILE A N 1
ATOM 616 C CA . ILE A 1 83 ? 2.335 3.150 0.679 1.00 96.88 83 ILE A CA 1
ATOM 617 C C . ILE A 1 83 ? 1.360 3.252 -0.483 1.00 96.88 83 ILE A C 1
ATOM 619 O O . ILE A 1 83 ? 0.547 2.355 -0.686 1.00 96.88 83 ILE A O 1
ATOM 623 N N . LEU A 1 84 ? 1.439 4.351 -1.228 1.00 96.38 84 LEU A N 1
ATOM 624 C CA . LEU A 1 84 ? 0.765 4.538 -2.506 1.00 96.38 84 LEU A CA 1
ATOM 625 C C . LEU A 1 84 ? 1.800 4.379 -3.617 1.00 96.38 84 LEU A C 1
ATOM 627 O O . LEU A 1 84 ? 2.744 5.164 -3.696 1.00 96.38 84 LEU A O 1
ATOM 631 N N . VAL A 1 85 ? 1.612 3.388 -4.476 1.00 97.38 85 VAL A N 1
ATOM 632 C CA . VAL A 1 85 ? 2.434 3.146 -5.657 1.00 97.38 85 VAL A CA 1
ATOM 633 C C . VAL A 1 85 ? 1.675 3.625 -6.883 1.00 97.38 85 VAL A C 1
ATOM 635 O O . VAL A 1 85 ? 0.534 3.227 -7.115 1.00 97.38 85 VAL A O 1
ATOM 638 N N . ALA A 1 86 ? 2.310 4.490 -7.664 1.00 95.75 86 ALA A N 1
ATOM 639 C CA . ALA A 1 86 ? 1.712 5.068 -8.858 1.00 95.75 86 ALA A CA 1
ATOM 640 C C . ALA A 1 86 ? 2.748 5.210 -9.971 1.00 95.75 86 ALA A C 1
ATOM 642 O O . ALA A 1 86 ? 3.947 5.327 -9.706 1.00 95.75 86 ALA A O 1
ATOM 643 N N . ASP A 1 87 ? 2.279 5.243 -11.209 1.00 91.81 87 ASP A N 1
ATOM 644 C CA . ASP A 1 87 ? 3.084 5.654 -12.347 1.00 91.81 87 ASP A CA 1
ATOM 645 C C . ASP A 1 87 ? 3.484 7.129 -12.184 1.00 91.81 87 ASP A C 1
ATOM 647 O O . ASP A 1 87 ? 2.656 8.010 -11.943 1.00 91.81 87 ASP A O 1
ATOM 651 N N . SER A 1 88 ? 4.780 7.401 -12.301 1.00 88.38 88 SER A N 1
ATOM 652 C CA . SER A 1 88 ? 5.340 8.749 -12.246 1.00 88.38 88 SER A CA 1
ATOM 653 C C . SER A 1 88 ? 4.865 9.670 -13.375 1.00 88.38 88 SER A C 1
ATOM 655 O O . SER A 1 88 ? 4.855 10.883 -13.161 1.00 88.38 88 SER A O 1
ATOM 657 N N . ILE A 1 89 ? 4.469 9.114 -14.528 1.00 81.69 89 ILE A N 1
ATOM 658 C CA . ILE A 1 89 ? 4.049 9.863 -15.718 1.00 81.69 89 ILE A CA 1
ATOM 659 C C . ILE A 1 89 ? 2.545 10.120 -15.675 1.00 81.69 89 ILE A C 1
ATOM 661 O O . ILE A 1 89 ? 2.118 11.269 -15.582 1.00 81.69 89 ILE A O 1
ATOM 665 N N . SER A 1 90 ? 1.733 9.062 -15.726 1.00 86.25 90 SER A N 1
ATOM 666 C CA . SER A 1 90 ? 0.272 9.207 -15.775 1.00 86.25 90 SER A CA 1
ATOM 667 C C . SER A 1 90 ? -0.355 9.542 -14.419 1.00 86.25 90 SER A C 1
ATOM 669 O O . SER A 1 90 ? -1.504 9.978 -14.363 1.00 86.25 90 SER A O 1
ATOM 671 N N . GLY A 1 91 ? 0.365 9.309 -13.316 1.00 86.94 91 GLY A N 1
ATOM 672 C CA . GLY A 1 91 ? -0.179 9.400 -11.961 1.00 86.94 91 GLY A CA 1
ATOM 673 C C . GLY A 1 91 ? -1.137 8.262 -11.601 1.00 86.94 91 GLY A C 1
ATOM 674 O O . GLY A 1 91 ? -1.678 8.266 -10.495 1.00 86.94 91 GLY A O 1
ATOM 675 N N . GLN A 1 92 ? -1.355 7.297 -12.503 1.00 91.38 92 GLN A N 1
ATOM 676 C CA . GLN A 1 92 ? -2.273 6.185 -12.277 1.00 91.38 92 GLN A CA 1
ATOM 677 C C . GLN A 1 92 ? -1.741 5.253 -11.179 1.00 91.38 92 GLN A C 1
ATOM 679 O O . GLN A 1 92 ? -0.543 4.953 -11.156 1.00 91.38 92 GLN A O 1
ATOM 684 N N . PRO A 1 93 ? -2.602 4.774 -10.267 1.00 94.94 93 PRO A N 1
ATOM 685 C CA . PRO A 1 93 ? -2.196 3.815 -9.252 1.00 94.94 93 PRO A CA 1
ATOM 686 C C . PRO A 1 93 ? -1.781 2.480 -9.881 1.00 94.94 93 PRO A C 1
ATOM 688 O O . PRO A 1 93 ? -2.460 1.957 -10.763 1.00 94.94 93 PRO A O 1
ATOM 691 N N . LEU A 1 94 ? -0.684 1.898 -9.394 1.00 93.69 94 LEU A N 1
ATOM 692 C CA . LEU A 1 94 ? -0.187 0.609 -9.879 1.00 93.69 94 LEU A CA 1
ATOM 693 C C . LEU A 1 94 ? -0.725 -0.519 -9.007 1.00 93.69 94 LEU A C 1
ATOM 695 O O . LEU A 1 94 ? -0.343 -0.644 -7.844 1.00 93.69 94 LEU A O 1
ATOM 699 N N . THR A 1 95 ? -1.601 -1.341 -9.578 1.00 96.12 95 THR A N 1
ATOM 700 C CA . THR A 1 95 ? -2.166 -2.528 -8.919 1.00 96.12 95 THR A CA 1
ATOM 701 C C . THR A 1 95 ? -1.167 -3.682 -8.932 1.00 96.12 95 THR A C 1
ATOM 703 O O . THR A 1 95 ? -0.438 -3.854 -9.907 1.00 96.12 95 THR A O 1
ATOM 706 N N . ASN A 1 96 ? -1.160 -4.499 -7.875 1.00 94.12 96 ASN A N 1
ATOM 707 C CA . ASN A 1 96 ? -0.299 -5.676 -7.737 1.00 94.12 96 ASN A CA 1
ATOM 708 C C . ASN A 1 96 ? 1.212 -5.376 -7.840 1.00 94.12 96 ASN A C 1
ATOM 710 O O . ASN A 1 96 ? 2.013 -6.242 -8.192 1.00 94.12 96 ASN A O 1
ATOM 714 N N . ALA A 1 97 ? 1.614 -4.144 -7.523 1.00 96.12 97 ALA A N 1
ATOM 715 C CA . ALA A 1 97 ? 3.008 -3.794 -7.322 1.00 96.12 97 ALA A CA 1
ATOM 716 C C . ALA A 1 97 ? 3.514 -4.474 -6.046 1.00 96.12 97 ALA A C 1
ATOM 718 O O . ALA A 1 97 ? 2.837 -4.483 -5.015 1.00 96.12 97 ALA A O 1
ATOM 719 N N . VAL A 1 98 ? 4.717 -5.028 -6.124 1.00 97.69 98 VAL A N 1
ATOM 720 C CA . VAL A 1 98 ? 5.398 -5.684 -5.012 1.00 97.69 98 VAL A CA 1
ATOM 721 C C . VAL A 1 98 ? 6.030 -4.615 -4.135 1.00 97.69 98 VAL A C 1
ATOM 723 O O . VAL A 1 98 ? 6.819 -3.791 -4.606 1.00 97.69 98 VAL A O 1
ATOM 726 N N . VAL A 1 99 ? 5.691 -4.639 -2.854 1.00 98.00 99 VAL A N 1
ATOM 727 C CA . VAL A 1 99 ? 6.230 -3.747 -1.832 1.00 98.00 99 VAL A CA 1
ATOM 728 C C . VAL A 1 99 ? 6.888 -4.607 -0.764 1.00 98.00 99 VAL A C 1
ATOM 730 O O . VAL A 1 99 ? 6.206 -5.283 0.000 1.00 98.00 99 VAL A O 1
ATOM 733 N N . THR A 1 100 ? 8.212 -4.575 -0.701 1.00 97.56 100 THR A N 1
ATOM 734 C CA . THR A 1 100 ? 8.992 -5.256 0.331 1.00 97.56 100 THR A CA 1
ATOM 735 C C . THR A 1 100 ? 9.371 -4.249 1.409 1.00 97.56 100 THR A C 1
ATOM 737 O O . THR A 1 100 ? 10.035 -3.255 1.114 1.00 97.56 100 THR A O 1
ATOM 740 N N . VAL A 1 101 ? 8.949 -4.485 2.648 1.00 96.06 101 VAL A N 1
ATOM 741 C CA . VAL A 1 101 ? 9.341 -3.684 3.816 1.00 96.06 101 VAL A CA 1
ATOM 742 C C . VAL A 1 101 ? 10.169 -4.580 4.724 1.00 96.06 101 VAL A C 1
ATOM 744 O O . VAL A 1 101 ? 9.621 -5.477 5.360 1.00 96.06 101 VAL A O 1
ATOM 747 N N . ASN A 1 102 ? 11.480 -4.340 4.773 1.00 88.56 102 ASN A N 1
ATOM 748 C CA . ASN A 1 102 ? 12.456 -5.278 5.337 1.00 88.56 102 ASN A CA 1
ATOM 749 C C . ASN A 1 102 ? 12.334 -6.657 4.655 1.00 88.56 102 ASN A C 1
ATOM 751 O O . ASN A 1 102 ? 12.679 -6.749 3.480 1.00 88.56 102 ASN A O 1
ATOM 755 N N . ASP A 1 103 ? 11.800 -7.676 5.336 1.00 86.81 103 ASP A N 1
ATOM 756 C CA . ASP A 1 103 ? 11.613 -9.033 4.789 1.00 86.81 103 ASP A CA 1
ATOM 757 C C . ASP A 1 103 ? 10.153 -9.344 4.407 1.00 86.81 103 ASP A C 1
ATOM 759 O O . ASP A 1 103 ? 9.859 -10.360 3.774 1.00 86.81 103 ASP A O 1
ATOM 763 N N . ASP A 1 104 ? 9.215 -8.458 4.752 1.00 93.62 104 ASP A N 1
ATOM 764 C CA . ASP A 1 104 ? 7.796 -8.663 4.483 1.00 93.62 104 ASP A CA 1
ATOM 765 C C . ASP A 1 104 ? 7.427 -8.213 3.076 1.00 93.62 104 ASP A C 1
ATOM 767 O O . ASP A 1 104 ? 7.669 -7.068 2.694 1.00 93.62 104 ASP A O 1
ATOM 771 N N . THR A 1 105 ? 6.767 -9.094 2.324 1.00 95.88 105 THR A N 1
ATOM 772 C CA . THR A 1 105 ? 6.280 -8.793 0.975 1.00 95.88 105 THR A CA 1
ATOM 773 C C . THR A 1 105 ? 4.778 -8.537 0.988 1.00 95.88 105 THR A C 1
ATOM 775 O O . THR A 1 105 ? 3.987 -9.368 1.431 1.00 95.88 105 THR A O 1
ATOM 778 N N . LEU A 1 106 ? 4.391 -7.374 0.478 1.00 96.69 106 LEU A N 1
ATOM 779 C CA . LEU A 1 106 ? 3.018 -6.915 0.323 1.00 96.69 106 LEU A CA 1
ATOM 780 C C . LEU A 1 106 ? 2.733 -6.650 -1.156 1.00 96.69 106 LEU A C 1
ATOM 782 O O . LEU A 1 106 ? 3.644 -6.386 -1.941 1.00 96.69 106 LEU A O 1
ATOM 786 N N . PHE A 1 107 ? 1.454 -6.656 -1.511 1.00 97.12 107 PHE A N 1
ATOM 787 C CA . PHE A 1 107 ? 0.986 -6.297 -2.844 1.00 97.12 107 PHE A CA 1
ATOM 788 C C . PHE A 1 107 ? 0.038 -5.114 -2.748 1.00 97.12 107 PHE A C 1
ATOM 790 O O . PHE A 1 107 ? -0.749 -5.017 -1.801 1.00 97.12 107 PHE A O 1
ATOM 797 N N . THR A 1 108 ? 0.120 -4.209 -3.716 1.00 97.06 108 THR A N 1
ATOM 798 C CA . THR A 1 108 ? -0.834 -3.108 -3.797 1.00 97.06 108 THR A CA 1
ATOM 799 C C . THR A 1 108 ? -2.200 -3.574 -4.285 1.00 97.06 108 THR A C 1
ATOM 801 O O . THR A 1 108 ? -2.315 -4.426 -5.169 1.00 97.06 108 THR A O 1
ATOM 804 N N . ASP A 1 109 ? -3.249 -2.984 -3.720 1.00 94.38 109 ASP A N 1
ATOM 805 C CA . ASP A 1 109 ? -4.629 -3.188 -4.155 1.00 94.38 109 ASP A CA 1
ATOM 806 C C . ASP A 1 109 ? -4.943 -2.475 -5.488 1.00 94.38 109 ASP A C 1
ATOM 808 O O . ASP A 1 109 ? -4.084 -1.841 -6.105 1.00 94.38 109 ASP A O 1
ATOM 812 N N . GLY A 1 110 ? -6.209 -2.535 -5.918 1.00 91.44 110 GLY A N 1
ATOM 813 C CA . GLY A 1 110 ? -6.708 -1.855 -7.123 1.00 91.44 110 GLY A CA 1
ATOM 814 C C . GLY A 1 110 ? -6.555 -0.325 -7.126 1.00 91.44 110 GLY A C 1
ATOM 815 O O . GLY A 1 110 ? -6.800 0.320 -8.141 1.00 91.44 110 GLY A O 1
ATOM 816 N N . ARG A 1 111 ? -6.17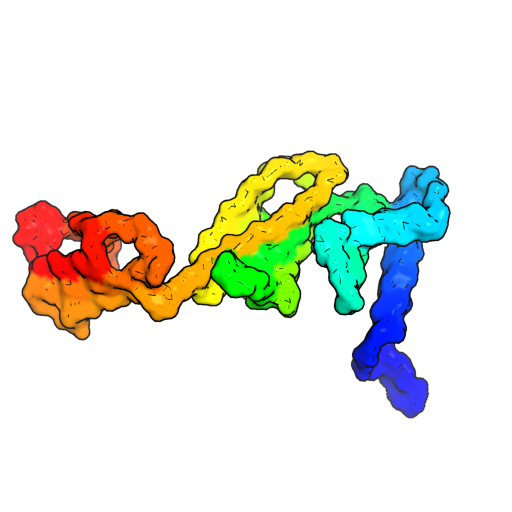3 0.278 -5.993 1.00 91.94 111 ARG A N 1
ATOM 817 C CA . ARG A 1 111 ? -5.919 1.718 -5.828 1.00 91.94 111 ARG A CA 1
ATOM 818 C C . ARG A 1 111 ? -4.435 2.012 -5.643 1.00 91.94 111 ARG A C 1
ATOM 820 O O . ARG A 1 111 ? -4.080 3.129 -5.265 1.00 91.94 111 ARG A O 1
ATOM 827 N N . GLY A 1 112 ? -3.573 1.028 -5.893 1.00 95.19 112 GLY A N 1
ATOM 828 C CA . GLY A 1 112 ? -2.131 1.156 -5.755 1.00 95.19 112 GLY A CA 1
ATOM 829 C C . GLY A 1 112 ? -1.672 1.259 -4.307 1.00 95.19 112 GLY A C 1
ATOM 830 O O . GLY A 1 112 ? -0.577 1.755 -4.058 1.00 95.19 112 GLY A O 1
ATOM 831 N N . ARG A 1 113 ? -2.486 0.833 -3.334 1.00 95.19 113 ARG A N 1
ATOM 832 C CA . ARG A 1 113 ? -2.187 1.010 -1.910 1.00 95.19 113 ARG A CA 1
ATOM 833 C C . ARG A 1 113 ? -1.758 -0.290 -1.254 1.00 95.19 113 ARG A C 1
ATOM 835 O O . ARG A 1 113 ? -2.354 -1.338 -1.472 1.00 95.19 113 ARG A O 1
ATOM 842 N N . ALA A 1 114 ? -0.753 -0.194 -0.394 1.00 96.25 114 ALA A N 1
ATOM 843 C CA . ALA A 1 114 ? -0.343 -1.242 0.530 1.00 96.25 114 ALA A CA 1
ATOM 844 C C . ALA A 1 114 ? -0.208 -0.653 1.942 1.00 96.25 114 ALA A C 1
ATOM 846 O O . ALA A 1 114 ? 0.107 0.526 2.121 1.00 96.25 114 ALA A O 1
ATOM 847 N N . THR A 1 115 ? -0.475 -1.467 2.961 1.00 96.00 115 THR A N 1
ATOM 848 C CA . THR A 1 115 ? -0.337 -1.081 4.372 1.00 96.00 115 THR A CA 1
ATOM 849 C C . THR A 1 115 ? 0.562 -2.079 5.080 1.00 96.00 115 THR A C 1
ATOM 851 O O . THR A 1 115 ? 0.262 -3.272 5.082 1.00 96.00 115 THR A O 1
ATOM 854 N N . LYS A 1 116 ? 1.619 -1.587 5.730 1.00 96.25 116 LYS A N 1
ATOM 855 C CA . LYS A 1 116 ? 2.429 -2.373 6.663 1.00 96.25 116 LYS A CA 1
ATOM 856 C C . LYS A 1 116 ? 2.205 -1.860 8.079 1.00 96.25 116 LYS A C 1
ATOM 858 O O . LYS A 1 116 ? 2.487 -0.696 8.352 1.00 96.25 116 LYS A O 1
ATOM 863 N N . TYR A 1 117 ? 1.725 -2.720 8.970 1.00 96.00 117 TYR A N 1
ATOM 864 C CA . TYR A 1 117 ? 1.730 -2.426 10.401 1.00 96.00 117 TYR A CA 1
ATOM 865 C C . TYR A 1 117 ? 3.119 -2.668 10.985 1.00 96.00 117 TYR A C 1
ATOM 867 O O . TYR A 1 117 ? 3.786 -3.637 10.609 1.00 96.00 117 TYR A O 1
ATOM 875 N N . ILE A 1 118 ? 3.531 -1.788 11.893 1.00 95.44 118 ILE A N 1
ATOM 876 C CA . ILE A 1 118 ? 4.842 -1.815 12.547 1.00 95.44 118 ILE A CA 1
ATOM 877 C C . ILE A 1 118 ? 4.706 -1.459 14.031 1.00 95.44 118 ILE A C 1
ATOM 879 O O . ILE A 1 118 ? 3.726 -0.842 14.447 1.00 95.44 118 ILE A O 1
ATOM 883 N N . SER A 1 119 ? 5.687 -1.861 14.832 1.00 92.62 119 SER A N 1
ATOM 884 C CA . SER A 1 119 ? 5.755 -1.552 16.269 1.00 92.62 119 SER A CA 1
ATOM 885 C C . SER A 1 119 ? 7.168 -1.256 16.767 1.00 92.62 119 SER A C 1
ATOM 887 O O . SER A 1 119 ? 7.327 -0.749 17.874 1.00 92.62 119 SER A O 1
ATOM 889 N N . GLU A 1 120 ? 8.188 -1.611 15.987 1.00 93.62 120 GLU A N 1
ATOM 890 C CA . GLU A 1 120 ? 9.589 -1.495 16.376 1.00 93.62 120 GLU A CA 1
ATOM 891 C C . GLU A 1 120 ? 10.175 -0.189 15.856 1.00 93.62 120 GLU A C 1
ATOM 893 O O . GLU A 1 120 ? 9.994 0.171 14.696 1.00 93.62 120 GLU A O 1
ATOM 898 N N . GLU A 1 121 ? 10.894 0.531 16.712 1.00 96.00 121 GLU A N 1
ATOM 899 C CA . GLU A 1 121 ? 11.641 1.709 16.282 1.00 96.00 121 GLU A CA 1
ATOM 900 C C . GLU A 1 121 ? 12.877 1.296 15.487 1.00 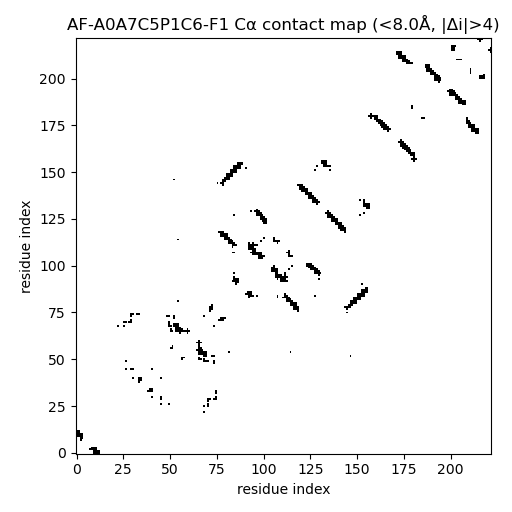96.00 121 GLU A C 1
ATOM 902 O O . GLU A 1 121 ? 13.525 0.295 15.792 1.00 96.00 121 GLU A O 1
ATOM 907 N N . GLY A 1 122 ? 13.236 2.091 14.482 1.00 95.88 122 GLY A N 1
ATOM 908 C CA . GLY A 1 122 ? 14.412 1.806 13.675 1.00 95.88 122 GLY A CA 1
ATOM 909 C C . GLY A 1 122 ? 14.277 2.221 12.222 1.00 95.88 122 GLY A C 1
ATOM 910 O O . GLY A 1 122 ? 13.377 2.963 11.821 1.00 95.88 122 GLY A O 1
ATOM 911 N N . ILE A 1 123 ? 15.232 1.749 11.429 1.00 95.88 123 ILE A N 1
ATOM 912 C CA . ILE A 1 123 ? 15.316 2.049 10.006 1.00 95.88 123 ILE A CA 1
ATOM 913 C C . ILE A 1 123 ? 14.555 0.978 9.230 1.00 95.88 123 ILE A C 1
ATOM 915 O O . ILE A 1 123 ? 14.860 -0.205 9.341 1.00 95.88 123 ILE A O 1
ATOM 919 N N . TYR A 1 124 ? 13.601 1.411 8.411 1.00 96.62 124 TYR A N 1
ATOM 920 C CA . TYR A 1 124 ? 12.865 0.541 7.500 1.00 96.62 124 TYR A CA 1
ATOM 921 C C . TYR A 1 124 ? 13.298 0.809 6.066 1.00 96.62 124 TYR A C 1
ATOM 923 O O . TYR A 1 124 ? 13.261 1.955 5.602 1.00 96.62 124 TYR A O 1
ATOM 931 N N . ASN A 1 125 ? 13.672 -0.259 5.363 1.00 95.81 125 ASN A N 1
ATOM 932 C CA . ASN A 1 125 ? 13.985 -0.218 3.940 1.00 95.81 125 ASN A CA 1
ATOM 933 C C . ASN A 1 125 ? 12.788 -0.736 3.150 1.00 95.81 125 ASN A C 1
ATOM 935 O O . ASN A 1 125 ? 12.367 -1.882 3.303 1.00 95.81 125 ASN A O 1
ATOM 939 N N . ILE A 1 126 ? 12.238 0.132 2.311 1.00 97.69 126 ILE A N 1
ATOM 940 C CA . ILE A 1 126 ? 11.034 -0.119 1.530 1.00 97.69 126 ILE A CA 1
ATOM 941 C C . ILE A 1 126 ? 11.448 -0.200 0.070 1.00 97.69 126 ILE A C 1
ATOM 943 O O . ILE A 1 126 ? 11.808 0.811 -0.535 1.00 97.69 126 ILE A O 1
ATOM 947 N N . LYS A 1 127 ? 11.396 -1.398 -0.501 1.00 97.25 127 LYS A N 1
ATOM 948 C CA . LYS A 1 127 ? 11.638 -1.635 -1.922 1.00 97.25 127 LYS A CA 1
ATOM 949 C C . LYS A 1 127 ? 10.302 -1.815 -2.623 1.00 97.25 127 LYS A C 1
ATOM 951 O O . LYS A 1 127 ? 9.494 -2.643 -2.227 1.00 97.25 127 LYS A O 1
ATOM 956 N N . VAL A 1 128 ? 10.075 -1.039 -3.669 1.00 97.31 128 VAL A N 1
ATOM 957 C CA . VAL A 1 128 ? 8.857 -1.086 -4.472 1.00 97.31 128 VAL A CA 1
ATOM 958 C C . VAL A 1 128 ? 9.231 -1.465 -5.896 1.00 97.31 128 VAL A C 1
ATOM 960 O O . VAL A 1 128 ? 10.138 -0.870 -6.480 1.00 97.31 128 VAL A O 1
ATOM 963 N N . SER A 1 129 ? 8.536 -2.445 -6.461 1.00 92.56 129 SER A N 1
ATOM 964 C CA . SER A 1 129 ? 8.737 -2.893 -7.837 1.00 92.56 129 SER A CA 1
ATOM 965 C C . SER A 1 129 ? 7.421 -3.290 -8.485 1.00 92.56 129 SER A C 1
ATOM 967 O O . SER A 1 129 ? 6.555 -3.878 -7.846 1.00 92.56 129 SER A O 1
ATOM 969 N N . CYS A 1 130 ? 7.291 -3.012 -9.773 1.00 90.75 130 CYS A N 1
ATOM 970 C CA . CYS A 1 130 ? 6.165 -3.439 -10.589 1.00 90.75 130 CYS A CA 1
ATOM 971 C C . CYS A 1 130 ? 6.708 -3.846 -11.958 1.00 90.75 130 CYS A C 1
ATOM 973 O O . CYS A 1 130 ? 7.632 -3.208 -12.464 1.00 90.75 130 CYS A O 1
ATOM 975 N N . ASN A 1 131 ? 6.150 -4.895 -12.561 1.00 86.19 131 ASN A N 1
ATOM 976 C CA . ASN A 1 131 ? 6.514 -5.277 -13.924 1.00 86.19 131 ASN A CA 1
ATOM 977 C C . ASN A 1 131 ? 6.262 -4.098 -14.870 1.00 86.19 131 ASN A C 1
ATOM 979 O O . ASN A 1 131 ? 5.223 -3.449 -14.770 1.00 86.19 131 ASN A O 1
ATOM 983 N N . GLY A 1 132 ? 7.211 -3.818 -15.764 1.00 80.62 132 GLY A N 1
ATOM 984 C CA . GLY A 1 132 ? 7.138 -2.648 -16.643 1.00 80.62 132 GLY A CA 1
ATOM 985 C C . GLY A 1 132 ? 7.600 -1.335 -15.999 1.00 80.62 132 GLY A C 1
ATOM 986 O O . GLY A 1 132 ? 7.542 -0.309 -16.662 1.00 80.62 132 GLY A O 1
ATOM 987 N N . PHE A 1 133 ? 8.114 -1.346 -14.761 1.00 86.75 133 PHE A N 1
ATOM 988 C CA . PHE A 1 133 ? 8.625 -0.154 -14.077 1.00 86.75 133 PHE A CA 1
ATOM 989 C C . PHE A 1 133 ? 10.001 -0.373 -13.438 1.00 86.75 133 PHE A C 1
ATOM 991 O O . PHE A 1 133 ? 10.312 -1.451 -12.926 1.00 86.75 133 PHE A O 1
ATOM 998 N N . LEU A 1 134 ? 10.802 0.692 -13.388 1.00 84.19 134 LEU A N 1
ATOM 999 C CA . LEU A 1 134 ? 12.043 0.730 -12.624 1.00 84.19 134 LEU A CA 1
ATOM 1000 C C . LEU A 1 134 ? 11.740 0.628 -11.118 1.00 84.19 134 LEU A C 1
ATOM 1002 O O . LEU A 1 134 ? 10.911 1.392 -10.607 1.00 84.19 134 LEU A O 1
ATOM 1006 N N . PRO A 1 135 ? 12.413 -0.276 -10.380 1.00 89.62 135 PRO A N 1
ATOM 1007 C CA . PRO A 1 135 ? 12.204 -0.409 -8.948 1.00 89.62 135 PRO A CA 1
ATOM 1008 C C . PRO A 1 135 ? 12.741 0.815 -8.202 1.00 89.62 135 PRO A C 1
ATOM 1010 O O . PRO A 1 135 ? 13.686 1.478 -8.635 1.00 89.62 135 PRO A O 1
ATOM 1013 N N . LYS A 1 136 ? 12.165 1.086 -7.033 1.00 90.00 136 LYS A N 1
ATOM 1014 C CA . LYS A 1 136 ? 12.549 2.206 -6.173 1.00 90.00 136 LYS A CA 1
ATOM 1015 C C . LYS A 1 136 ? 12.749 1.732 -4.743 1.00 90.00 136 LYS A C 1
ATOM 1017 O O . LYS A 1 136 ? 11.918 0.997 -4.220 1.00 90.00 136 LYS A O 1
ATOM 1022 N N . THR A 1 137 ? 13.812 2.206 -4.101 1.00 94.81 137 THR A N 1
ATOM 1023 C CA . THR A 1 137 ? 14.060 1.979 -2.673 1.00 94.81 137 THR A CA 1
ATOM 1024 C C . THR A 1 137 ? 13.897 3.285 -1.905 1.00 94.81 137 THR A C 1
ATOM 1026 O O . THR A 1 137 ? 14.351 4.337 -2.354 1.00 94.81 137 THR A O 1
ATOM 1029 N N . ILE A 1 138 ? 13.221 3.221 -0.762 1.00 95.81 138 ILE A N 1
ATOM 1030 C CA . ILE A 1 138 ? 12.960 4.339 0.143 1.00 95.81 138 ILE A CA 1
ATOM 1031 C C . ILE A 1 138 ? 13.347 3.888 1.547 1.00 95.81 138 ILE A C 1
ATOM 1033 O O . ILE A 1 138 ? 12.935 2.819 1.989 1.00 95.81 138 ILE A O 1
ATOM 1037 N N . THR A 1 139 ? 14.105 4.714 2.257 1.00 96.50 139 THR A N 1
ATOM 1038 C CA . THR A 1 139 ? 14.497 4.446 3.641 1.00 96.50 139 THR A CA 1
ATOM 1039 C C . THR A 1 139 ? 13.819 5.451 4.557 1.00 96.50 139 THR A C 1
ATOM 1041 O O . THR A 1 139 ? 13.853 6.655 4.298 1.00 96.50 139 THR A O 1
ATOM 1044 N N . ILE A 1 140 ? 13.209 4.961 5.633 1.00 96.56 140 ILE A N 1
ATOM 1045 C CA . ILE A 1 140 ? 12.591 5.800 6.663 1.00 96.56 140 ILE A CA 1
ATOM 1046 C C . ILE A 1 140 ? 13.157 5.450 8.037 1.00 96.56 140 ILE A C 1
ATOM 1048 O O . ILE A 1 140 ? 13.503 4.301 8.298 1.00 96.56 140 ILE A O 1
ATOM 1052 N N . ASN A 1 141 ? 13.218 6.438 8.926 1.00 96.75 141 ASN A N 1
ATOM 1053 C CA . ASN A 1 141 ? 13.508 6.228 10.341 1.00 96.75 141 ASN A CA 1
ATOM 1054 C C . ASN A 1 141 ? 12.203 6.360 11.135 1.00 96.75 141 ASN A C 1
ATOM 1056 O O . ASN A 1 141 ? 11.582 7.430 11.152 1.00 96.75 141 ASN A O 1
ATOM 1060 N N . HIS A 1 142 ? 11.764 5.268 11.749 1.00 96.50 142 HIS A N 1
ATOM 1061 C CA . HIS A 1 142 ? 10.528 5.201 12.512 1.00 96.50 142 HIS A CA 1
ATOM 1062 C C . HIS A 1 142 ? 10.779 5.367 14.015 1.00 96.50 142 HIS A C 1
ATOM 1064 O O . HIS A 1 142 ? 11.716 4.808 14.579 1.00 96.50 142 HIS A O 1
ATOM 1070 N N . ARG A 1 143 ? 9.885 6.132 14.646 1.00 95.31 143 ARG A N 1
ATOM 1071 C CA . ARG A 1 143 ? 9.757 6.294 16.097 1.00 95.31 143 ARG A CA 1
ATOM 1072 C C . ARG A 1 143 ? 8.314 6.003 16.473 1.00 95.31 143 ARG A C 1
ATOM 1074 O O . ARG A 1 143 ? 7.424 6.347 15.689 1.00 95.31 143 ARG A O 1
ATOM 1081 N N . ARG A 1 144 ? 8.097 5.461 17.666 1.00 93.25 144 ARG A N 1
ATOM 1082 C CA . ARG A 1 144 ? 6.780 5.032 18.133 1.00 93.25 144 ARG A CA 1
ATOM 1083 C C . ARG A 1 144 ? 5.753 6.169 18.099 1.00 93.25 144 ARG A C 1
ATOM 1085 O O . ARG A 1 144 ? 6.065 7.320 18.415 1.00 93.25 144 ARG A O 1
ATOM 1092 N N . GLY A 1 145 ? 4.522 5.833 17.729 1.00 90.06 145 GLY A N 1
ATOM 1093 C CA . GLY A 1 145 ? 3.404 6.764 17.572 1.00 90.06 145 GLY A CA 1
ATOM 1094 C C . GLY A 1 145 ? 3.413 7.526 16.244 1.00 90.06 145 GLY A C 1
ATOM 1095 O O . GLY A 1 145 ? 2.651 8.482 16.090 1.00 90.06 145 GLY A O 1
ATOM 1096 N N . ARG A 1 146 ? 4.293 7.168 15.295 1.00 92.56 146 ARG A N 1
ATOM 1097 C CA . ARG A 1 146 ? 4.358 7.811 13.975 1.00 92.56 146 ARG A CA 1
ATOM 1098 C C . ARG A 1 146 ? 3.739 6.951 12.889 1.00 92.56 146 ARG A C 1
ATOM 1100 O O . ARG A 1 146 ? 4.195 5.848 12.605 1.00 92.56 146 ARG A O 1
ATOM 1107 N N . ILE A 1 147 ? 2.808 7.560 12.169 1.00 94.88 147 ILE A N 1
ATOM 1108 C CA . ILE A 1 147 ? 2.292 7.051 10.904 1.00 94.88 147 ILE A CA 1
ATOM 1109 C C . ILE A 1 147 ? 3.153 7.605 9.769 1.00 94.88 147 ILE A C 1
ATOM 1111 O O . ILE A 1 147 ? 3.405 8.809 9.698 1.00 94.88 147 ILE A O 1
ATOM 1115 N N . HIS A 1 148 ? 3.579 6.734 8.859 1.00 96.19 148 HIS A N 1
ATOM 1116 C CA . HIS A 1 148 ? 4.318 7.108 7.656 1.00 96.19 148 HIS A CA 1
ATOM 1117 C C . HIS A 1 148 ? 3.412 7.004 6.434 1.00 96.19 148 HIS A C 1
ATOM 1119 O O . HIS A 1 148 ? 2.768 5.980 6.222 1.00 96.19 148 HIS A O 1
ATOM 1125 N N . ARG A 1 149 ? 3.379 8.049 5.606 1.00 95.25 149 ARG A N 1
ATOM 1126 C CA . ARG A 1 149 ? 2.620 8.078 4.348 1.00 95.25 149 ARG A CA 1
ATOM 1127 C C . ARG A 1 149 ? 3.567 8.344 3.195 1.00 95.25 149 ARG A C 1
ATOM 1129 O O . ARG A 1 149 ? 4.192 9.397 3.127 1.00 95.25 149 ARG A O 1
ATOM 1136 N N . ILE A 1 150 ? 3.702 7.361 2.315 1.00 95.44 150 ILE A N 1
ATOM 1137 C CA . ILE A 1 150 ? 4.733 7.331 1.282 1.00 95.44 150 ILE A CA 1
ATOM 1138 C C . ILE A 1 150 ? 4.066 7.211 -0.081 1.00 95.44 150 ILE A C 1
ATOM 1140 O O . ILE A 1 150 ? 3.350 6.252 -0.351 1.00 95.44 150 ILE A O 1
ATOM 1144 N N . ALA A 1 151 ? 4.357 8.165 -0.962 1.00 94.81 151 ALA A N 1
ATOM 1145 C CA . ALA A 1 151 ? 4.011 8.084 -2.375 1.00 94.81 151 ALA A CA 1
ATOM 1146 C C . ALA A 1 151 ? 5.229 7.596 -3.181 1.00 94.81 151 ALA A C 1
ATOM 1148 O O . ALA A 1 151 ? 6.154 8.355 -3.488 1.00 94.81 151 ALA A O 1
ATOM 1149 N N . ALA A 1 152 ? 5.236 6.313 -3.530 1.00 95.44 152 ALA A N 1
ATOM 1150 C CA . ALA A 1 152 ? 6.238 5.689 -4.381 1.00 95.44 152 ALA A CA 1
ATOM 1151 C C . ALA A 1 152 ? 5.832 5.814 -5.858 1.00 95.44 152 ALA A C 1
ATOM 1153 O O . ALA A 1 152 ? 5.211 4.928 -6.437 1.00 95.44 152 ALA A O 1
ATOM 1154 N N . LYS A 1 153 ? 6.204 6.935 -6.480 1.00 93.00 153 LYS A N 1
ATOM 1155 C CA . LYS A 1 153 ? 6.088 7.101 -7.935 1.00 93.00 153 LYS A CA 1
ATOM 1156 C C . LYS A 1 153 ? 7.174 6.286 -8.641 1.00 93.00 153 LYS A C 1
ATOM 1158 O O . LYS A 1 153 ? 8.357 6.582 -8.431 1.00 93.00 153 LYS A O 1
ATOM 1163 N N . LEU A 1 154 ? 6.780 5.276 -9.419 1.00 89.00 154 LEU A N 1
ATOM 1164 C CA . LEU A 1 154 ? 7.682 4.450 -10.224 1.00 89.00 154 LEU A CA 1
ATOM 1165 C C . LEU A 1 154 ? 7.736 4.966 -11.658 1.00 89.00 154 LEU A C 1
ATOM 1167 O O . LEU A 1 154 ? 6.720 5.354 -12.231 1.00 89.00 154 LEU A O 1
ATOM 1171 N N . MET A 1 155 ? 8.929 4.955 -12.238 1.00 83.94 155 MET A N 1
ATOM 1172 C CA . MET A 1 155 ? 9.119 5.313 -13.637 1.00 83.94 155 MET A CA 1
ATOM 1173 C C . MET A 1 155 ? 8.886 4.073 -14.498 1.00 83.94 155 MET A C 1
ATOM 1175 O O . MET A 1 155 ? 9.509 3.049 -14.205 1.00 83.94 155 MET A O 1
ATOM 1179 N N . PRO A 1 156 ? 7.997 4.113 -15.505 1.00 80.69 156 PRO A N 1
ATOM 1180 C CA . PRO A 1 156 ? 7.857 2.994 -16.420 1.00 80.69 156 PRO A CA 1
ATOM 1181 C C . PRO A 1 156 ? 9.190 2.785 -17.137 1.00 80.69 156 PRO A C 1
ATOM 1183 O O . PRO A 1 156 ? 9.892 3.756 -17.434 1.00 80.69 156 PRO A O 1
ATOM 1186 N N . PHE A 1 157 ? 9.534 1.530 -17.421 1.00 70.25 157 PHE A N 1
ATOM 1187 C CA . PHE A 1 157 ? 10.421 1.264 -18.546 1.00 70.25 157 PHE A CA 1
ATOM 1188 C C . PHE A 1 157 ? 9.700 1.881 -19.734 1.00 70.25 157 PHE A C 1
ATOM 1190 O O . PHE A 1 157 ? 8.558 1.505 -20.010 1.00 70.25 157 PHE A O 1
ATOM 1197 N N . ALA A 1 158 ? 10.279 2.902 -20.364 1.00 60.94 158 ALA A N 1
ATOM 1198 C CA . ALA A 1 158 ? 9.665 3.413 -21.578 1.00 60.94 158 ALA A CA 1
ATOM 1199 C C . ALA A 1 158 ? 9.463 2.212 -22.513 1.00 60.94 158 ALA A C 1
ATOM 1201 O O . ALA A 1 158 ? 10.311 1.322 -22.537 1.00 60.94 158 ALA A O 1
ATOM 1202 N N . GLU A 1 159 ? 8.377 2.153 -23.285 1.00 52.91 159 GLU A N 1
ATOM 1203 C CA . GLU A 1 159 ? 8.173 1.059 -24.255 1.00 52.91 159 GLU A CA 1
ATOM 1204 C C . GLU A 1 159 ? 9.370 0.882 -25.221 1.00 52.91 159 GLU A C 1
ATOM 1206 O O . GLU A 1 159 ? 9.482 -0.129 -25.908 1.00 52.91 159 GLU A O 1
ATOM 1211 N N . SER A 1 160 ? 10.292 1.849 -25.251 1.00 53.16 160 SER A N 1
ATOM 1212 C CA . SER A 1 160 ? 11.543 1.850 -25.992 1.00 53.16 160 SER A CA 1
ATOM 1213 C C . SER A 1 160 ? 12.817 1.581 -25.169 1.00 53.16 160 SER A C 1
ATOM 1215 O O . SER A 1 160 ? 13.899 1.692 -25.735 1.00 53.16 160 SER A O 1
ATOM 1217 N N . ASP A 1 161 ? 12.764 1.206 -23.889 1.00 62.44 161 ASP A N 1
ATOM 1218 C CA . ASP A 1 161 ? 13.958 0.748 -23.159 1.00 62.44 161 ASP A CA 1
ATOM 1219 C C . ASP A 1 161 ? 14.225 -0.724 -23.505 1.00 62.44 161 ASP A C 1
ATOM 1221 O O . ASP A 1 161 ? 13.776 -1.654 -22.835 1.00 62.44 161 ASP A O 1
ATOM 1225 N N . PHE A 1 162 ? 14.947 -0.943 -24.598 1.00 70.31 162 PHE A N 1
ATOM 1226 C CA . PHE A 1 162 ? 15.395 -2.265 -25.025 1.00 70.31 162 PHE A CA 1
ATOM 1227 C C . PHE A 1 162 ? 16.917 -2.339 -25.036 1.00 70.31 162 PHE A C 1
ATOM 1229 O O . PHE A 1 162 ? 17.591 -1.323 -25.169 1.00 70.31 162 PHE A O 1
ATOM 1236 N N . VAL A 1 163 ? 17.451 -3.558 -24.962 1.00 80.88 163 VAL A N 1
ATOM 1237 C CA . VAL A 1 163 ? 18.818 -3.871 -25.388 1.00 80.88 163 VAL A CA 1
ATOM 1238 C C . VAL A 1 163 ? 18.707 -4.934 -26.471 1.00 80.88 163 VAL A C 1
ATOM 1240 O O . VAL A 1 163 ? 18.146 -6.002 -26.236 1.00 80.88 163 VAL A O 1
ATOM 1243 N N . ILE A 1 164 ? 19.205 -4.638 -27.667 1.00 83.19 164 ILE A N 1
ATOM 1244 C CA . ILE A 1 164 ? 19.234 -5.581 -28.787 1.00 83.19 164 ILE A CA 1
ATOM 1245 C C . ILE A 1 164 ? 20.690 -5.859 -29.136 1.00 83.19 164 ILE A C 1
ATOM 1247 O O . ILE A 1 164 ? 21.462 -4.934 -29.386 1.00 83.19 164 ILE A O 1
ATOM 1251 N N . CYS A 1 165 ? 21.034 -7.143 -29.207 1.00 86.75 165 CYS A N 1
ATOM 1252 C CA . CYS A 1 165 ? 22.343 -7.630 -29.621 1.00 86.75 165 CYS A CA 1
ATOM 1253 C C . CYS A 1 165 ? 22.213 -8.350 -30.969 1.00 86.75 165 CYS A C 1
ATOM 1255 O O . CYS A 1 165 ? 21.467 -9.326 -31.069 1.00 86.75 165 CYS A O 1
ATOM 1257 N N . TYR A 1 166 ? 22.917 -7.889 -32.005 1.00 85.44 166 TYR A N 1
ATOM 1258 C CA . TYR A 1 166 ? 22.898 -8.535 -33.321 1.00 85.44 166 TYR A CA 1
ATOM 1259 C C . TYR A 1 166 ? 24.206 -8.344 -34.106 1.00 85.44 166 TYR A C 1
ATOM 1261 O O . TYR A 1 166 ? 24.900 -7.350 -33.903 1.00 85.44 166 TYR A O 1
ATOM 1269 N N . PRO A 1 167 ? 24.522 -9.239 -35.058 1.00 85.38 167 PRO A N 1
ATOM 1270 C CA . PRO A 1 167 ? 23.862 -10.525 -35.301 1.00 85.38 167 PRO A CA 1
ATOM 1271 C C . PRO A 1 167 ? 24.096 -11.513 -34.148 1.00 85.38 167 PRO A C 1
ATOM 1273 O O . PRO A 1 167 ? 25.126 -11.466 -33.493 1.00 85.38 167 PRO A O 1
ATOM 1276 N N . ASN A 1 168 ? 23.134 -12.399 -33.887 1.00 80.19 168 ASN A N 1
ATOM 1277 C CA . ASN A 1 168 ? 23.299 -13.521 -32.962 1.00 80.19 168 ASN A CA 1
ATOM 1278 C C . ASN A 1 168 ? 22.942 -14.824 -33.704 1.00 80.19 168 ASN A C 1
ATOM 1280 O O . ASN A 1 168 ? 21.775 -14.976 -34.073 1.00 80.19 168 ASN A O 1
ATOM 1284 N N . PRO A 1 169 ? 23.897 -15.744 -33.954 1.00 86.06 169 PRO A N 1
ATOM 1285 C CA . PRO A 1 169 ? 25.313 -15.693 -33.561 1.00 86.06 169 PRO A CA 1
ATOM 1286 C C . PRO A 1 169 ? 26.108 -14.604 -34.299 1.00 86.06 169 PRO A C 1
ATOM 1288 O O . PRO A 1 169 ? 25.841 -14.327 -35.470 1.00 86.06 169 PRO A O 1
ATOM 1291 N N . PHE A 1 170 ? 27.099 -14.002 -33.638 1.00 85.19 170 PHE A N 1
ATOM 1292 C CA . PHE A 1 170 ? 27.991 -13.021 -34.265 1.00 85.19 170 PHE A CA 1
ATOM 1293 C C . PHE A 1 170 ? 29.246 -13.689 -34.847 1.00 85.19 170 PHE A C 1
ATOM 1295 O O . PHE A 1 170 ? 29.636 -14.770 -34.411 1.00 85.19 170 PHE A O 1
ATOM 1302 N N . ARG A 1 171 ? 29.866 -13.063 -35.857 1.00 82.50 171 ARG A N 1
ATOM 1303 C CA . ARG A 1 171 ? 31.120 -13.544 -36.477 1.00 82.50 171 ARG A CA 1
ATOM 1304 C C . ARG A 1 171 ? 32.297 -12.630 -36.177 1.00 82.50 171 ARG A C 1
ATOM 1306 O O . ARG A 1 171 ? 33.258 -13.056 -35.551 1.00 82.50 171 ARG A O 1
ATOM 1313 N N . ASP A 1 172 ? 32.207 -11.389 -36.643 1.00 86.62 172 ASP A N 1
ATOM 1314 C CA . ASP A 1 172 ? 33.302 -10.422 -36.542 1.00 86.62 172 ASP A CA 1
ATOM 1315 C C . ASP A 1 172 ? 32.975 -9.274 -35.603 1.00 86.62 172 ASP A C 1
ATOM 1317 O O . ASP A 1 172 ? 33.856 -8.780 -34.909 1.00 86.62 172 ASP A O 1
ATOM 1321 N N . THR A 1 173 ? 31.711 -8.859 -35.567 1.00 90.44 173 THR A N 1
ATOM 1322 C CA . THR A 1 173 ? 31.245 -7.802 -34.681 1.00 90.44 173 THR A CA 1
ATOM 1323 C C . THR A 1 173 ? 29.866 -8.126 -34.129 1.00 90.44 173 THR A C 1
ATOM 1325 O O . THR A 1 173 ? 29.041 -8.752 -34.800 1.00 90.44 173 THR A O 1
ATOM 1328 N N . LEU A 1 174 ? 29.620 -7.680 -32.902 1.00 91.50 174 LEU A N 1
ATOM 1329 C CA . LEU A 1 174 ? 28.321 -7.670 -32.251 1.00 91.50 174 LEU A CA 1
ATOM 1330 C C . LEU A 1 174 ? 27.922 -6.216 -32.015 1.00 91.50 174 LEU A C 1
ATOM 1332 O O . LEU A 1 174 ? 28.624 -5.467 -31.335 1.00 91.50 174 LEU A O 1
ATOM 1336 N N . LYS A 1 175 ? 26.783 -5.812 -32.565 1.00 89.50 175 LYS A N 1
ATOM 1337 C CA . LYS A 1 175 ? 26.187 -4.510 -32.299 1.00 89.50 175 LYS A CA 1
ATOM 1338 C C . LYS A 1 175 ? 25.216 -4.633 -31.139 1.00 89.50 175 LYS A C 1
ATOM 1340 O O . LYS A 1 175 ? 24.300 -5.452 -31.175 1.00 89.50 175 LYS A O 1
ATOM 1345 N N . ILE A 1 176 ? 25.430 -3.801 -30.133 1.00 90.44 176 ILE A N 1
ATOM 1346 C CA . ILE A 1 176 ? 24.612 -3.715 -28.931 1.00 90.44 176 ILE A CA 1
ATOM 1347 C C . ILE A 1 176 ? 23.959 -2.337 -28.978 1.00 90.44 176 ILE A C 1
ATOM 1349 O O . ILE A 1 176 ? 24.646 -1.318 -28.938 1.00 90.44 176 ILE A O 1
ATOM 1353 N N . ILE A 1 177 ? 22.642 -2.302 -29.155 1.00 84.25 177 ILE A N 1
ATOM 1354 C CA . ILE A 1 177 ? 21.856 -1.066 -29.228 1.00 84.25 177 ILE A CA 1
ATOM 1355 C C . ILE A 1 177 ? 20.945 -1.015 -28.023 1.00 84.25 177 ILE A C 1
ATOM 1357 O O . ILE A 1 177 ? 20.308 -2.017 -27.697 1.00 84.25 177 ILE A O 1
ATOM 1361 N N . TRP A 1 178 ? 20.828 0.161 -27.429 1.00 82.62 178 TRP A N 1
ATOM 1362 C CA . TRP A 1 178 ? 19.797 0.445 -26.455 1.00 82.62 178 TRP A CA 1
ATOM 1363 C C . TRP A 1 178 ? 19.122 1.766 -26.773 1.00 82.62 178 TRP A C 1
ATOM 1365 O O . TRP A 1 178 ? 19.679 2.645 -27.427 1.00 82.62 178 TRP A O 1
ATOM 1375 N N . SER A 1 179 ? 17.893 1.909 -26.313 1.00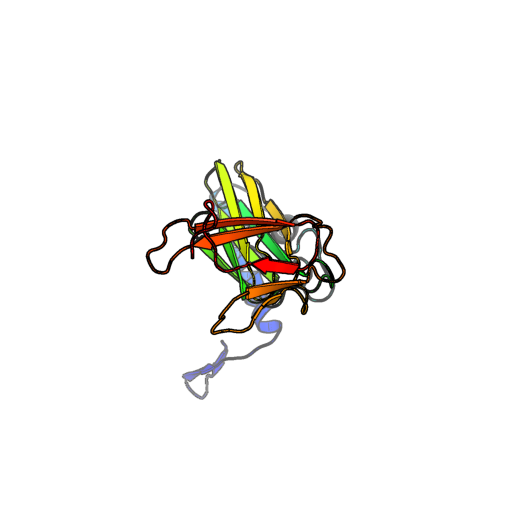 74.50 179 SER A N 1
ATOM 1376 C CA . SER A 1 179 ? 17.234 3.202 -26.319 1.00 74.50 179 SER A CA 1
ATOM 1377 C C . SER A 1 179 ? 17.046 3.632 -24.878 1.00 74.50 179 SER A C 1
ATOM 1379 O O . SER A 1 179 ? 16.648 2.852 -24.019 1.00 74.50 179 SER A O 1
ATOM 1381 N N . TRP A 1 180 ? 17.404 4.882 -24.627 1.00 67.12 180 TRP A N 1
ATOM 1382 C CA . TRP A 1 180 ? 16.938 5.616 -23.474 1.00 67.12 180 TRP A CA 1
ATOM 1383 C C . TRP A 1 180 ? 15.631 6.218 -23.950 1.00 67.12 180 TRP A C 1
ATOM 1385 O O . TRP A 1 180 ? 15.666 7.023 -24.882 1.00 67.12 180 TRP A O 1
ATOM 1395 N N . GLY A 1 181 ? 14.490 5.793 -23.412 1.00 60.16 181 GLY A N 1
ATOM 1396 C CA . GLY A 1 181 ? 13.197 6.312 -23.850 1.00 60.16 181 GLY A CA 1
ATOM 1397 C C . GLY A 1 181 ? 13.105 7.848 -23.878 1.00 60.16 181 GLY A C 1
ATOM 1398 O O . GLY A 1 181 ? 14.038 8.550 -23.496 1.00 60.16 181 GLY A O 1
ATOM 1399 N N . PRO A 1 182 ? 11.960 8.432 -24.267 1.00 53.94 182 PRO A N 1
ATOM 1400 C CA . PRO A 1 182 ? 11.827 9.877 -24.521 1.00 53.94 182 PRO A CA 1
ATOM 1401 C C . PRO A 1 182 ? 12.181 10.801 -23.334 1.00 53.94 182 PRO A C 1
ATOM 1403 O O . PRO A 1 182 ? 12.289 12.011 -23.510 1.00 53.94 182 PRO A O 1
ATOM 1406 N N . PHE A 1 183 ? 12.392 10.244 -22.138 1.00 55.00 183 PHE A N 1
ATOM 1407 C CA . PHE A 1 183 ? 12.782 10.945 -20.912 1.00 55.00 183 PHE A CA 1
ATOM 1408 C C . PHE A 1 183 ? 14.165 10.532 -20.371 1.00 55.00 183 PHE A C 1
ATOM 1410 O O . PHE A 1 183 ? 14.533 10.900 -19.254 1.00 55.00 183 PHE A O 1
ATOM 1417 N N . GLY A 1 184 ? 14.934 9.751 -21.131 1.00 57.75 184 GLY A N 1
ATOM 1418 C CA . GLY A 1 184 ? 16.264 9.291 -20.760 1.00 57.75 184 GLY A CA 1
ATOM 1419 C C . GLY A 1 184 ? 17.269 10.439 -20.724 1.00 57.75 184 GLY A C 1
ATOM 1420 O O . GLY A 1 184 ? 17.757 10.889 -21.752 1.00 57.75 184 GLY A O 1
ATOM 1421 N N . THR A 1 185 ? 17.621 10.901 -19.525 1.00 55.56 185 THR A N 1
ATOM 1422 C CA . THR A 1 185 ? 18.692 11.894 -19.305 1.00 55.56 185 THR A CA 1
ATOM 1423 C C . THR A 1 185 ? 20.085 11.263 -19.225 1.00 55.56 185 THR A C 1
ATOM 1425 O O . THR A 1 185 ? 21.074 11.963 -19.000 1.00 55.56 185 THR A O 1
ATOM 1428 N N . ARG A 1 186 ? 20.181 9.936 -19.384 1.00 63.25 186 ARG A N 1
ATOM 1429 C CA . ARG A 1 186 ? 21.433 9.184 -19.286 1.00 63.25 186 ARG A CA 1
ATOM 1430 C C . ARG A 1 186 ? 22.201 9.308 -20.591 1.00 63.25 186 ARG A C 1
ATOM 1432 O O . ARG A 1 186 ? 21.767 8.816 -21.622 1.00 63.25 186 ARG A O 1
ATOM 1439 N N . LYS A 1 187 ? 23.346 9.976 -20.509 1.00 66.44 187 LYS A N 1
ATOM 1440 C CA . LYS A 1 187 ? 24.280 10.147 -21.620 1.00 66.44 187 LYS A CA 1
ATOM 1441 C C . LYS A 1 187 ? 25.495 9.240 -21.508 1.00 66.44 187 LYS A C 1
ATOM 1443 O O . LYS A 1 187 ? 26.447 9.524 -22.188 1.00 66.44 187 LYS A O 1
ATOM 1448 N N . HIS A 1 188 ? 25.515 8.249 -20.620 1.00 81.56 188 HIS A N 1
ATOM 1449 C CA . HIS A 1 188 ? 26.683 7.391 -20.431 1.00 81.56 188 HIS A CA 1
ATOM 1450 C C . HIS A 1 188 ? 26.238 5.956 -20.156 1.00 81.56 188 HIS A C 1
ATOM 1452 O O . HIS A 1 188 ? 25.389 5.724 -19.285 1.00 81.56 188 HIS A O 1
ATOM 1458 N N . ALA A 1 189 ? 26.797 5.011 -20.904 1.00 83.50 189 ALA A N 1
ATOM 1459 C CA . ALA A 1 189 ? 26.578 3.581 -20.754 1.00 83.50 189 ALA A CA 1
ATOM 1460 C C . ALA A 1 189 ? 27.909 2.848 -20.595 1.00 83.50 189 ALA A C 1
ATOM 1462 O O . ALA A 1 189 ? 28.841 3.091 -21.357 1.00 83.50 189 ALA A O 1
ATOM 1463 N N . GLU A 1 190 ? 27.938 1.888 -19.670 1.00 89.56 190 GLU A N 1
ATOM 1464 C CA . GLU A 1 190 ? 29.009 0.902 -19.528 1.00 89.56 190 GLU A CA 1
ATOM 1465 C C . GLU A 1 190 ? 28.453 -0.490 -19.874 1.00 89.56 190 GLU A C 1
ATOM 1467 O O . GLU A 1 190 ? 27.467 -0.945 -19.286 1.00 89.56 190 GLU A O 1
ATOM 1472 N N . VAL A 1 191 ? 29.087 -1.176 -20.824 1.00 88.94 191 VAL A N 1
ATOM 1473 C CA . VAL A 1 191 ? 28.765 -2.544 -21.245 1.00 88.94 191 VAL A CA 1
ATOM 1474 C C . VAL A 1 191 ? 29.904 -3.471 -20.836 1.00 88.94 191 VAL A C 1
ATOM 1476 O O . VAL A 1 191 ? 31.015 -3.366 -21.354 1.00 88.94 191 VAL A O 1
ATOM 1479 N N . LYS A 1 192 ? 29.618 -4.423 -19.940 1.00 91.19 192 LYS A N 1
ATOM 1480 C CA . LYS A 1 192 ? 30.572 -5.458 -19.511 1.00 91.19 192 LYS A CA 1
ATOM 1481 C C . LYS A 1 192 ? 30.281 -6.776 -20.203 1.00 91.19 192 LYS A C 1
ATOM 1483 O O . LYS A 1 192 ? 29.167 -7.292 -20.118 1.00 91.19 192 LYS A O 1
ATOM 1488 N N . VAL A 1 193 ? 31.298 -7.321 -20.857 1.00 89.00 193 VAL A N 1
ATOM 1489 C CA . VAL A 1 193 ? 31.236 -8.617 -21.530 1.00 89.00 193 VAL A CA 1
ATOM 1490 C C . VAL A 1 193 ? 31.882 -9.677 -20.647 1.00 89.00 193 VAL A C 1
ATOM 1492 O O . VAL A 1 193 ? 32.990 -9.480 -20.142 1.00 89.00 193 VAL A O 1
ATOM 1495 N N . PHE A 1 194 ? 31.191 -10.804 -20.492 1.00 89.06 194 PHE A N 1
ATOM 1496 C CA . PHE A 1 194 ? 31.653 -11.970 -19.746 1.00 89.06 194 PHE A CA 1
ATOM 1497 C C . PHE A 1 194 ? 31.630 -13.216 -20.635 1.00 89.06 194 PHE A C 1
ATOM 1499 O O . PHE A 1 194 ? 30.815 -13.305 -21.558 1.00 89.06 194 PHE A O 1
ATOM 1506 N N . SER A 1 195 ? 32.524 -14.167 -20.366 1.00 86.06 195 SER A N 1
ATOM 1507 C CA . SER A 1 195 ? 32.503 -15.490 -20.994 1.00 86.06 195 SER A CA 1
ATOM 1508 C C . SER A 1 195 ? 31.317 -16.320 -20.486 1.00 86.06 195 SER A C 1
ATOM 1510 O O . SER A 1 195 ? 30.656 -15.956 -19.510 1.00 86.06 195 SER A O 1
ATOM 1512 N N . ALA A 1 196 ? 31.054 -17.464 -21.125 1.00 83.00 196 ALA A N 1
ATOM 1513 C CA . ALA A 1 196 ? 30.034 -18.409 -20.658 1.00 83.00 196 ALA A CA 1
ATOM 1514 C C . ALA A 1 196 ? 30.324 -18.944 -19.241 1.00 83.00 196 ALA A C 1
ATOM 1516 O O . ALA A 1 196 ? 29.393 -19.267 -18.508 1.00 83.00 196 ALA A O 1
ATOM 1517 N N . ASP A 1 197 ? 31.599 -18.966 -18.847 1.00 89.94 197 ASP A N 1
ATOM 1518 C CA . ASP A 1 197 ? 32.061 -19.373 -17.518 1.00 89.94 197 ASP A CA 1
ATOM 1519 C C . ASP A 1 197 ? 32.021 -18.220 -16.493 1.00 89.94 197 ASP A C 1
ATOM 1521 O O . ASP A 1 197 ? 32.386 -18.396 -15.332 1.00 89.94 197 ASP A O 1
ATOM 1525 N N . GLY A 1 198 ? 31.568 -17.027 -16.902 1.00 85.38 198 GLY A N 1
ATOM 1526 C CA . GLY A 1 198 ? 31.455 -15.844 -16.046 1.00 85.38 198 GLY A CA 1
ATOM 1527 C C . GLY A 1 198 ? 32.750 -15.042 -15.885 1.00 85.38 198 GLY A C 1
ATOM 1528 O O . GLY A 1 198 ? 32.790 -14.111 -15.079 1.00 85.38 198 GLY A O 1
ATOM 1529 N N . GLU A 1 199 ? 33.805 -15.356 -16.641 1.00 89.50 199 GLU A N 1
ATOM 1530 C CA . GLU A 1 199 ? 35.056 -14.594 -16.601 1.00 89.50 199 GLU A CA 1
ATOM 1531 C C . GLU A 1 199 ? 34.911 -13.249 -17.316 1.00 89.50 199 GLU A C 1
ATOM 1533 O O . GLU A 1 199 ? 34.281 -13.146 -18.369 1.00 89.50 199 GLU A O 1
ATOM 1538 N N . PHE A 1 200 ? 35.514 -12.199 -16.758 1.00 90.12 200 PHE A N 1
ATOM 1539 C CA . PHE A 1 200 ? 35.488 -10.867 -17.359 1.00 90.12 200 PHE A CA 1
ATOM 1540 C C . PHE A 1 200 ? 36.320 -10.817 -18.648 1.00 90.12 200 PHE A C 1
ATOM 1542 O O . PHE A 1 200 ? 37.510 -11.129 -18.643 1.00 90.12 200 PHE A O 1
ATOM 1549 N N . VAL A 1 201 ? 35.705 -10.357 -19.740 1.00 92.19 201 VAL A N 1
ATOM 1550 C CA . VAL A 1 201 ? 36.343 -10.267 -21.063 1.00 92.19 201 VAL A CA 1
ATOM 1551 C C . VAL A 1 201 ? 36.794 -8.838 -21.361 1.00 92.19 201 VAL A C 1
ATOM 1553 O O . VAL A 1 201 ? 37.956 -8.617 -21.719 1.00 92.19 201 VAL A O 1
ATOM 1556 N N . ARG A 1 202 ? 35.876 -7.867 -21.247 1.00 92.06 202 ARG A N 1
ATOM 1557 C CA . ARG A 1 202 ? 36.116 -6.449 -21.568 1.00 92.06 202 ARG A CA 1
ATOM 1558 C C . ARG A 1 202 ? 34.994 -5.553 -21.015 1.00 92.06 202 ARG A C 1
ATOM 1560 O O . ARG A 1 202 ? 33.860 -6.007 -20.872 1.00 92.06 202 ARG A O 1
ATOM 1567 N N . SER A 1 203 ? 35.308 -4.280 -20.759 1.00 93.12 203 SER A N 1
ATOM 1568 C CA . SER A 1 203 ? 34.325 -3.203 -20.565 1.00 93.12 203 SER A CA 1
ATOM 1569 C C . SER A 1 203 ? 34.384 -2.228 -21.739 1.00 93.12 203 SER A C 1
ATOM 1571 O O . SER A 1 203 ? 35.468 -1.947 -22.257 1.00 93.12 203 SER A O 1
ATOM 1573 N N . LEU A 1 204 ? 33.226 -1.756 -22.181 1.00 90.50 204 LEU A N 1
ATOM 1574 C CA . LEU A 1 204 ? 33.076 -0.799 -23.265 1.00 90.50 204 LEU A CA 1
ATOM 1575 C C . LEU A 1 204 ? 32.188 0.346 -22.782 1.00 90.50 204 LEU A C 1
ATOM 1577 O O . LEU A 1 204 ? 31.124 0.101 -22.218 1.00 90.50 204 LEU A O 1
ATOM 1581 N N . GLU A 1 205 ? 32.597 1.582 -23.035 1.00 91.31 205 GLU A N 1
ATOM 1582 C CA . GLU A 1 205 ? 31.860 2.771 -22.615 1.00 91.31 205 GLU A CA 1
ATOM 1583 C C . GLU A 1 205 ? 31.496 3.627 -23.822 1.00 91.31 205 GLU A C 1
ATOM 1585 O O . GLU A 1 205 ? 32.256 3.721 -24.789 1.00 91.31 205 GLU A O 1
ATOM 1590 N N . THR A 1 206 ? 30.320 4.241 -23.781 1.00 85.38 206 THR A N 1
ATOM 1591 C CA . THR A 1 206 ? 29.894 5.205 -24.795 1.00 85.38 206 THR A CA 1
ATOM 1592 C C . THR A 1 206 ? 28.862 6.156 -24.220 1.00 85.38 206 THR A C 1
ATOM 1594 O O . THR A 1 206 ? 28.096 5.801 -23.320 1.00 85.38 206 THR A O 1
ATOM 1597 N N . ASP A 1 207 ? 28.813 7.348 -24.800 1.00 82.62 207 ASP A N 1
ATOM 1598 C CA . ASP A 1 207 ? 27.772 8.324 -24.514 1.00 82.62 207 ASP A CA 1
ATOM 1599 C C . ASP A 1 207 ? 26.591 8.246 -25.504 1.00 82.62 207 ASP A C 1
ATOM 1601 O O . ASP A 1 207 ? 25.602 8.978 -25.404 1.00 82.62 207 ASP A O 1
ATOM 1605 N N . GLU A 1 208 ? 26.685 7.333 -26.472 1.00 75.56 208 GLU A N 1
ATOM 1606 C CA . GLU A 1 208 ? 25.699 7.104 -27.524 1.00 75.56 208 GLU A CA 1
ATOM 1607 C C . GLU A 1 208 ? 24.699 5.992 -27.151 1.00 75.56 208 GLU A C 1
ATOM 1609 O O . GLU A 1 208 ? 24.864 5.273 -26.173 1.00 75.56 208 GLU A O 1
ATOM 1614 N N . GLY A 1 209 ? 23.632 5.820 -27.939 1.00 79.12 209 GLY A N 1
ATOM 1615 C CA . GLY A 1 209 ? 22.647 4.733 -27.771 1.00 79.12 209 GLY A CA 1
ATOM 1616 C C . GLY A 1 209 ? 23.086 3.379 -28.346 1.00 79.12 209 GLY A C 1
ATOM 1617 O O . GLY A 1 209 ? 22.262 2.492 -28.570 1.00 79.12 209 GLY A O 1
ATOM 1618 N N . SER A 1 210 ? 24.361 3.215 -28.699 1.00 86.25 210 SER A N 1
ATOM 1619 C CA . SER A 1 210 ? 24.848 1.961 -29.272 1.00 86.25 210 SER A CA 1
ATOM 1620 C C . SER A 1 210 ? 26.351 1.797 -29.138 1.00 86.25 210 SER A C 1
ATOM 1622 O O . SER A 1 210 ? 27.088 2.780 -29.155 1.00 86.25 210 SER A O 1
ATOM 1624 N N . ILE A 1 211 ? 26.801 0.543 -29.110 1.00 91.94 211 ILE A N 1
ATOM 1625 C CA . ILE A 1 211 ? 28.211 0.177 -29.199 1.00 91.94 211 ILE A CA 1
ATOM 1626 C C . ILE A 1 211 ? 28.413 -0.996 -30.156 1.00 91.94 211 ILE A C 1
ATOM 1628 O O . ILE A 1 211 ? 27.546 -1.862 -30.310 1.00 91.94 211 ILE A O 1
ATOM 1632 N N . VAL A 1 212 ? 29.566 -1.019 -30.820 1.00 91.25 212 VAL A N 1
ATOM 1633 C CA . VAL A 1 212 ? 29.996 -2.139 -31.659 1.00 91.25 212 VAL A CA 1
ATOM 1634 C C . VAL A 1 212 ? 31.176 -2.803 -30.972 1.00 91.25 212 VAL A C 1
ATOM 1636 O O . VAL A 1 212 ? 32.208 -2.173 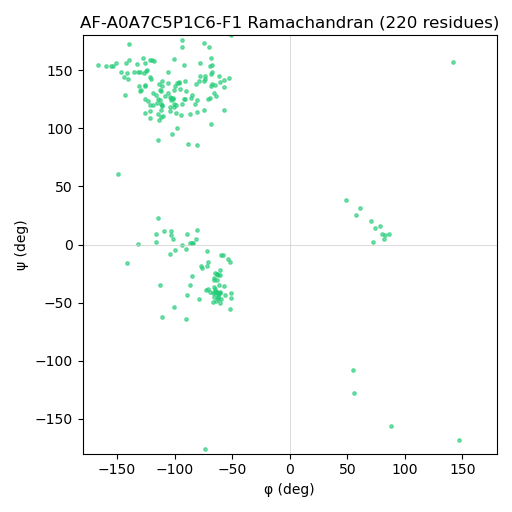-30.755 1.00 91.25 212 VAL A O 1
ATOM 1639 N N . TRP A 1 213 ? 31.015 -4.075 -30.629 1.00 92.75 213 TRP A N 1
ATOM 1640 C CA . TRP A 1 213 ? 32.081 -4.906 -30.090 1.00 92.75 213 TRP A CA 1
ATOM 1641 C C . TRP A 1 213 ? 32.666 -5.782 -31.197 1.00 92.75 213 TRP A C 1
ATOM 1643 O O . TRP A 1 213 ? 31.927 -6.369 -31.979 1.00 92.75 213 TRP A O 1
ATOM 1653 N N . ASP A 1 214 ? 33.989 -5.884 -31.257 1.00 90.75 214 ASP A N 1
ATOM 1654 C CA . ASP A 1 214 ? 34.762 -6.641 -32.253 1.00 90.75 214 ASP A CA 1
ATOM 1655 C C . ASP A 1 214 ? 35.031 -8.104 -31.854 1.00 90.75 214 ASP A C 1
ATOM 1657 O O . ASP A 1 214 ? 35.829 -8.801 -32.484 1.00 90.75 214 ASP A O 1
ATOM 1661 N N . GLY A 1 215 ? 34.401 -8.568 -30.774 1.00 88.00 215 GLY A N 1
ATOM 1662 C CA . GLY A 1 215 ? 34.608 -9.916 -30.258 1.00 88.00 215 GLY A CA 1
ATOM 1663 C C . GLY A 1 215 ? 35.942 -10.110 -29.541 1.00 88.00 215 GLY A C 1
ATOM 1664 O O . GLY A 1 215 ? 36.332 -11.254 -29.339 1.00 88.00 215 GLY A O 1
ATOM 1665 N N . THR A 1 216 ? 36.665 -9.040 -29.184 1.00 89.50 216 THR A N 1
ATOM 1666 C CA . THR A 1 216 ? 37.975 -9.162 -28.526 1.00 89.50 216 THR A CA 1
ATOM 1667 C C . THR A 1 216 ? 37.942 -8.834 -27.031 1.00 89.50 216 THR A C 1
ATOM 1669 O O . THR A 1 216 ? 37.173 -7.985 -26.567 1.00 89.50 216 THR A O 1
ATOM 1672 N N . ASN A 1 217 ? 38.809 -9.497 -26.263 1.00 88.56 217 ASN A N 1
ATOM 1673 C CA . ASN A 1 217 ? 39.089 -9.202 -24.856 1.00 88.56 217 ASN A CA 1
ATOM 1674 C C . ASN A 1 217 ? 39.950 -7.942 -24.697 1.00 88.56 217 ASN A C 1
ATOM 1676 O O . ASN A 1 217 ? 40.461 -7.415 -25.677 1.00 88.56 217 ASN A O 1
ATOM 1680 N N . SER A 1 218 ? 40.191 -7.458 -23.480 1.00 86.69 218 SER A N 1
ATOM 1681 C CA . SER A 1 218 ? 41.012 -6.254 -23.207 1.00 86.69 218 SER A CA 1
ATOM 1682 C C . SER A 1 218 ? 42.419 -6.218 -23.845 1.00 86.69 218 SER A C 1
ATOM 1684 O O . SER A 1 218 ? 43.005 -5.145 -23.937 1.00 86.69 218 SER A O 1
ATOM 1686 N N . TYR A 1 219 ? 42.951 -7.347 -24.328 1.00 85.81 219 TYR A N 1
ATOM 1687 C CA . TYR A 1 219 ? 44.248 -7.453 -25.014 1.00 85.81 219 TYR A CA 1
ATOM 1688 C C . TYR A 1 219 ? 44.143 -7.541 -26.548 1.00 85.81 219 TYR A C 1
ATOM 1690 O O . TYR A 1 219 ? 45.151 -7.769 -27.216 1.00 85.81 219 TYR A O 1
ATOM 1698 N N . GLY A 1 220 ? 42.939 -7.414 -27.113 1.00 82.00 220 GLY A N 1
ATOM 1699 C CA . GLY A 1 220 ? 42.696 -7.507 -28.557 1.00 82.00 220 GLY A CA 1
ATOM 1700 C C . GLY A 1 220 ? 42.676 -8.941 -29.097 1.00 82.00 220 GLY A C 1
ATOM 1701 O O . GLY A 1 220 ? 42.784 -9.140 -30.304 1.00 82.00 220 GLY A O 1
ATOM 1702 N N . ARG A 1 221 ? 42.555 -9.949 -28.223 1.00 82.38 221 ARG A N 1
ATOM 1703 C CA . ARG A 1 221 ? 42.456 -11.364 -28.616 1.00 82.38 221 ARG A CA 1
ATOM 1704 C C . ARG A 1 221 ? 40.991 -11.792 -28.667 1.00 82.38 221 ARG A C 1
ATOM 1706 O O . ARG A 1 221 ? 40.232 -11.387 -27.789 1.00 82.38 221 ARG A O 1
ATOM 1713 N N . ARG A 1 222 ? 40.625 -12.576 -29.683 1.00 77.50 222 ARG A N 1
ATOM 1714 C CA . ARG A 1 222 ? 39.325 -13.261 -29.763 1.00 77.50 222 ARG A CA 1
ATOM 1715 C C . ARG A 1 222 ? 39.273 -14.431 -28.788 1.00 77.50 222 ARG A C 1
ATOM 1717 O O . ARG A 1 222 ? 40.343 -15.052 -28.593 1.00 77.50 222 ARG A O 1
#

pLDDT: mean 89.43, std 9.14, range [52.91, 98.0]

Foldseek 3Di:
DDQDPVVRDDDDDDDVVVVVVVVVVLLVLLCVLCVVVVDDDDPVNSVVLQLCQALQNVPADPVAGSHDGDSCLSSLNWAKEKEFEAAPPPRQTDFQKWKQWPNDTDTAHNRNIDMDTHDDFAKIWIWIGDPQWDIDIDIDGDDRSDHHYYYHHTYGCAPQADWDWDDVVDDFKIKTFGDQPPPRPQQKDKDWDADPVRHTFDIDMGSDRIDMDRPHGPVRHD

Radius of gyration: 26.15 Å; Cα contacts (8 Å, |Δi|>4): 401; chains: 1; bounding box: 79×36×67 Å

Mean predicted aligned error: 11.77 Å

Sequence (222 aa):
MVWQPFTNSVGFSDGTSFSCPIVAATAALVLQALRDKGFTTHGWELIELMKSTADMADSPNNDYGWGVPKAPVAAGILDAIYILVADSISGQPLTNAVVTVNDDTLFTDGRGRATKYISEEGIYNIKVSCNGFLPKTITINHRRGRIHRIAAKLMPFAESDFVICYPNPFRDTLKIIWSWGPFGTRKHAEVKVFSADGEFVRSLETDEGSIVWDGTNSYGRR

Secondary structure (DSSP, 8-state):
-EEETTTTEEEP--SHHHHHHHHHHHHHHHHHHHHHTT----HHHHHHHHHHHSTTTTS-BTTTBT-S--HHHHTTS-EEEEEEEEETTT--B-TT-EEEETTEEEE--TTSEEEEEE---EEEEEEEE-TTB--EEEEEEE-TT--EEEEEEEPBPPTT--EEEESSS-SS-EEEEE---TT-----EEEEEE-TT--EEEEEEESSSEEEE-S--TTS--